Protein AF-A0A523JJN9-F1 (afdb_monomer)

Nearest PDB structures (foldseek):
  1gvn-assembly1_D  TM=6.670E-01  e=9.632E-09  Streptococcus pyogenes
  2p5t-assembly3_F  TM=6.745E-01  e=1.927E-08  Streptococcus pneumoniae
  2p5t-assembly1_D  TM=7.072E-01  e=5.910E-08  Streptococcus pneumoniae
  2p5t-assembly1_B  TM=7.130E-01  e=1.316E-07  Streptococcus pneumoniae
  9drz-assembly3_C  TM=6.154E-01  e=6.766E-05  Lichtheimia corymbifera

pLDDT: mean 82.48, std 17.47, range [30.17, 97.62]

Mean predicted aligned error: 9.11 Å

Structure (mmCIF, N/CA/C/O backbone):
data_AF-A0A523JJN9-F1
#
_entry.id   AF-A0A523JJN9-F1
#
loop_
_atom_site.group_PDB
_atom_site.id
_atom_site.type_symbol
_atom_site.label_atom_id
_atom_site.label_alt_id
_atom_site.label_comp_id
_atom_site.label_asym_id
_atom_site.label_entity_id
_atom_site.label_seq_id
_atom_site.pdbx_PDB_ins_code
_atom_site.Cartn_x
_atom_site.Cartn_y
_atom_site.Cartn_z
_atom_site.occupancy
_atom_site.B_iso_or_equiv
_atom_site.auth_seq_id
_atom_site.auth_comp_id
_atom_site.auth_asym_id
_atom_site.auth_atom_id
_atom_site.pdbx_PDB_model_num
ATOM 1 N N . MET A 1 1 ? -26.514 22.283 -14.066 1.00 40.88 1 MET A N 1
ATOM 2 C CA . MET A 1 1 ? -25.247 22.349 -13.299 1.00 40.88 1 MET A CA 1
ATOM 3 C C . MET A 1 1 ? -25.593 22.290 -11.808 1.00 40.88 1 MET A C 1
ATOM 5 O O . MET A 1 1 ? -26.303 23.168 -11.344 1.00 40.88 1 MET A O 1
ATOM 9 N N . LYS A 1 2 ? -25.253 21.217 -11.071 1.00 37.28 2 LYS A N 1
ATOM 10 C CA . LYS A 1 2 ? -25.711 21.042 -9.672 1.00 37.28 2 LYS A CA 1
ATOM 11 C C . LYS A 1 2 ? -25.116 22.152 -8.784 1.00 37.28 2 LYS A C 1
ATOM 13 O O . LYS A 1 2 ? -23.898 22.239 -8.674 1.00 37.28 2 LYS A O 1
ATOM 18 N N . ILE A 1 3 ? -25.965 22.952 -8.132 1.00 36.78 3 ILE A N 1
ATOM 19 C CA . ILE A 1 3 ? -25.643 24.154 -7.322 1.00 36.78 3 ILE A CA 1
ATOM 20 C C . ILE A 1 3 ? -24.445 23.971 -6.364 1.00 36.78 3 ILE A C 1
ATOM 22 O O . ILE A 1 3 ? -23.632 24.877 -6.203 1.00 36.78 3 ILE A O 1
ATOM 26 N N . LYS A 1 4 ? -24.248 22.767 -5.807 1.00 40.31 4 LYS A N 1
ATOM 27 C CA . LYS A 1 4 ? -23.101 22.434 -4.936 1.00 40.31 4 LYS A CA 1
ATOM 28 C C . LYS A 1 4 ? -21.722 22.613 -5.592 1.00 40.31 4 LYS A C 1
ATOM 30 O O . LYS A 1 4 ? -20.749 22.866 -4.891 1.00 40.31 4 LYS A O 1
ATOM 35 N N . TYR A 1 5 ? -21.625 22.484 -6.915 1.00 40.09 5 TYR A N 1
ATOM 36 C CA . TYR A 1 5 ? -20.359 22.584 -7.651 1.00 40.09 5 TYR A CA 1
ATOM 37 C C . TYR A 1 5 ? -20.063 24.010 -8.120 1.00 40.09 5 TYR A C 1
ATOM 39 O O . TYR A 1 5 ? -18.899 24.351 -8.299 1.00 40.09 5 TYR A O 1
ATOM 47 N N . PHE A 1 6 ? -21.092 24.853 -8.251 1.00 36.09 6 PHE A N 1
ATOM 48 C CA . PHE A 1 6 ? -20.922 26.277 -8.544 1.00 36.09 6 PHE A CA 1
ATOM 49 C C . PHE A 1 6 ? -20.179 26.983 -7.400 1.00 36.09 6 PHE A C 1
ATOM 51 O O . PHE A 1 6 ? -19.244 27.738 -7.636 1.00 36.09 6 PHE A O 1
ATOM 58 N N . ILE A 1 7 ? -20.496 26.612 -6.154 1.00 39.84 7 ILE A N 1
ATOM 59 C CA . ILE A 1 7 ? -19.794 27.087 -4.954 1.00 39.84 7 ILE A CA 1
ATOM 60 C C . ILE A 1 7 ? -18.332 26.604 -4.935 1.00 39.84 7 ILE A C 1
ATOM 62 O O . ILE A 1 7 ? -17.441 27.370 -4.593 1.00 39.84 7 ILE A O 1
ATOM 66 N N . LEU A 1 8 ? -18.052 25.364 -5.358 1.00 40.34 8 LEU A N 1
ATOM 67 C CA . LEU A 1 8 ? -16.680 24.836 -5.420 1.00 40.34 8 LEU A CA 1
ATOM 68 C C . LEU A 1 8 ? -15.816 25.566 -6.466 1.00 40.34 8 LEU A C 1
ATOM 70 O O . LEU A 1 8 ? -14.627 25.746 -6.236 1.00 40.34 8 LEU A O 1
ATOM 74 N N . ILE A 1 9 ? -16.407 25.979 -7.592 1.00 37.81 9 ILE A N 1
ATOM 75 C CA . ILE A 1 9 ? -15.731 26.770 -8.634 1.00 37.81 9 ILE A CA 1
ATOM 76 C C . ILE A 1 9 ? -15.501 28.212 -8.153 1.00 37.81 9 ILE A C 1
ATOM 78 O O . ILE A 1 9 ? -14.400 28.725 -8.324 1.00 37.81 9 ILE A O 1
ATOM 82 N N . LEU A 1 10 ? -16.478 28.822 -7.472 1.00 34.00 10 LEU A N 1
ATOM 83 C CA . LEU A 1 10 ? -16.338 30.151 -6.856 1.00 34.00 10 LEU A CA 1
ATOM 84 C C . LEU A 1 10 ? -15.245 30.198 -5.774 1.00 34.00 10 LEU A C 1
ATOM 86 O O . LEU A 1 10 ? -14.509 31.174 -5.688 1.00 34.00 10 LEU A O 1
ATOM 90 N N . PHE A 1 11 ? -15.072 29.128 -4.990 1.00 37.28 11 PHE A N 1
ATOM 91 C CA . PHE A 1 11 ? -13.979 29.021 -4.009 1.00 37.28 11 PHE A CA 1
ATOM 92 C C . PHE A 1 11 ? -12.577 28.940 -4.641 1.00 37.28 11 PHE A C 1
ATOM 94 O O . PHE A 1 11 ? -11.587 29.132 -3.940 1.00 37.28 11 PHE A O 1
ATOM 101 N N . ILE A 1 12 ? -12.474 28.634 -5.940 1.00 39.62 12 ILE A N 1
ATOM 102 C CA . ILE A 1 12 ? -11.203 28.554 -6.679 1.00 39.62 12 ILE A CA 1
ATOM 103 C C . ILE A 1 12 ? -10.844 29.912 -7.315 1.00 39.62 12 ILE A C 1
ATOM 105 O O . ILE A 1 12 ? -9.679 30.131 -7.630 1.00 39.62 12 ILE A O 1
ATOM 109 N N . SER A 1 13 ? -11.807 30.828 -7.483 1.00 31.66 13 SER A N 1
ATOM 110 C CA . SER A 1 13 ? -11.653 32.058 -8.276 1.00 31.66 13 SER A CA 1
ATOM 111 C C . SER A 1 13 ? -11.461 33.350 -7.471 1.00 31.66 13 SER A C 1
ATOM 113 O O . SER A 1 13 ? -11.545 34.425 -8.052 1.00 31.66 13 SER A O 1
ATOM 115 N N . THR A 1 14 ? -11.248 33.292 -6.153 1.00 31.94 14 THR A N 1
ATOM 116 C CA . THR A 1 14 ? -10.978 34.495 -5.341 1.00 31.94 14 THR A CA 1
ATOM 117 C C . THR A 1 14 ? -9.490 34.594 -4.998 1.00 31.94 14 THR A C 1
ATOM 119 O O . THR A 1 14 ? -8.975 33.761 -4.251 1.00 31.94 14 THR A O 1
ATOM 122 N N . ASP A 1 15 ? -8.823 35.627 -5.520 1.00 32.97 15 ASP A N 1
ATOM 123 C CA . ASP A 1 15 ? -7.366 35.877 -5.523 1.00 32.97 15 ASP A CA 1
ATOM 124 C C . ASP A 1 15 ? -6.703 36.152 -4.154 1.00 32.97 15 ASP A C 1
ATOM 126 O O . ASP A 1 15 ? -5.604 36.698 -4.073 1.00 32.97 15 ASP A O 1
ATOM 130 N N . SER A 1 16 ? -7.322 35.781 -3.036 1.00 31.20 16 SER A N 1
ATOM 131 C CA . SER A 1 16 ? -6.930 36.290 -1.718 1.00 31.20 16 SER A CA 1
ATOM 132 C C . SER A 1 16 ? -6.372 35.252 -0.748 1.00 31.20 16 SER A C 1
ATOM 134 O O . SER A 1 16 ? -6.709 35.296 0.427 1.00 31.20 16 SER A O 1
ATOM 136 N N . TRP A 1 17 ? -5.479 34.342 -1.163 1.00 33.81 17 TRP A N 1
ATOM 137 C CA . TRP A 1 17 ? -4.753 33.503 -0.189 1.00 33.81 17 TRP A CA 1
ATOM 138 C C . TRP A 1 17 ? -3.288 33.254 -0.559 1.00 33.81 17 TRP A C 1
ATOM 140 O O . TRP A 1 17 ? -2.962 32.523 -1.494 1.00 33.81 17 TRP A O 1
ATOM 150 N N . GLY A 1 18 ? -2.387 33.832 0.243 1.00 30.17 18 GLY A N 1
ATOM 151 C CA . GLY A 1 18 ? -0.945 33.618 0.163 1.00 30.17 18 GLY A CA 1
ATOM 152 C C . GLY A 1 18 ? -0.558 32.137 0.216 1.00 30.17 18 GLY A C 1
ATOM 153 O O . GLY A 1 18 ? -1.106 31.377 1.008 1.00 30.17 18 GLY A O 1
ATOM 154 N N . LYS A 1 19 ? 0.388 31.753 -0.656 1.00 30.45 19 LYS A N 1
ATOM 155 C CA . LYS A 1 19 ? 1.147 30.483 -0.741 1.00 30.45 19 LYS A CA 1
ATOM 156 C C . LYS A 1 19 ? 0.617 29.313 0.116 1.00 30.45 19 LYS A C 1
ATOM 158 O O . LYS A 1 19 ? 1.337 28.744 0.936 1.00 30.45 19 LYS A O 1
ATOM 163 N N . LEU A 1 20 ? -0.620 28.883 -0.127 1.00 31.22 20 LEU A N 1
ATOM 164 C CA . LEU A 1 20 ? -1.103 27.577 0.314 1.00 31.22 20 LEU A CA 1
ATOM 165 C C . LEU A 1 20 ? -0.448 26.520 -0.582 1.00 31.22 20 LEU A C 1
ATOM 167 O O . LEU A 1 20 ? -0.556 26.566 -1.806 1.00 31.22 20 LEU A O 1
ATOM 171 N N . THR A 1 21 ? 0.274 25.573 0.016 1.00 37.00 21 THR A N 1
ATOM 172 C CA . THR A 1 21 ? 0.935 24.491 -0.725 1.00 37.00 21 THR A CA 1
ATOM 173 C C . THR A 1 21 ? -0.090 23.679 -1.533 1.00 37.00 21 THR A C 1
ATOM 175 O O . THR A 1 21 ? -1.220 23.476 -1.085 1.00 37.00 21 THR A O 1
ATOM 178 N N . LYS A 1 22 ? 0.316 23.181 -2.715 1.00 37.22 22 LYS A N 1
ATOM 179 C CA . LYS A 1 22 ? -0.497 22.474 -3.742 1.00 37.22 22 LYS A CA 1
ATOM 180 C C . LYS A 1 22 ? -1.463 21.374 -3.245 1.00 37.22 22 LYS A C 1
ATOM 182 O O . LYS A 1 22 ? -2.328 20.939 -3.997 1.00 37.22 22 LYS A O 1
ATOM 187 N N . TRP A 1 23 ? -1.335 20.914 -2.002 1.00 32.69 23 TRP A N 1
ATOM 188 C CA . TRP A 1 23 ? -2.154 19.859 -1.396 1.00 32.69 23 TRP A CA 1
ATOM 189 C C . TRP A 1 23 ? -3.346 20.373 -0.573 1.00 32.69 23 TRP A C 1
ATOM 191 O O . TRP A 1 23 ? -4.293 19.622 -0.360 1.00 32.69 23 TRP A O 1
ATOM 201 N N . ASN A 1 24 ? -3.338 21.643 -0.157 1.00 38.31 24 ASN A N 1
ATOM 202 C CA . ASN A 1 24 ? -4.409 22.257 0.640 1.00 38.31 24 ASN A CA 1
ATOM 203 C C . ASN A 1 24 ? -5.532 22.882 -0.207 1.00 38.31 24 ASN A C 1
ATOM 205 O O . ASN A 1 24 ? -6.515 23.359 0.349 1.00 38.31 24 ASN A O 1
ATOM 209 N N . GLN A 1 25 ? -5.406 22.877 -1.537 1.00 40.00 25 GLN A N 1
ATOM 210 C CA . GLN A 1 25 ? -6.340 23.549 -2.452 1.00 40.00 25 GLN A CA 1
ATOM 211 C C . GLN A 1 25 ? -7.651 22.786 -2.704 1.00 40.00 25 GLN A C 1
ATOM 213 O O . GLN A 1 25 ? -8.542 23.313 -3.362 1.00 40.00 25 GLN A O 1
ATOM 218 N N . TYR A 1 26 ? -7.801 21.554 -2.204 1.00 45.88 26 TYR A N 1
ATOM 219 C CA . TYR A 1 26 ? -9.001 20.755 -2.458 1.00 45.88 26 TYR A CA 1
ATOM 220 C C . TYR A 1 26 ? -9.525 20.159 -1.151 1.00 45.88 26 TYR A C 1
ATOM 222 O O . TYR A 1 26 ? -8.877 19.258 -0.608 1.00 45.88 26 TYR A O 1
ATOM 230 N N . PRO A 1 27 ? -10.687 20.605 -0.633 1.00 51.09 27 PRO A N 1
ATOM 231 C CA . PRO A 1 27 ? -11.322 19.911 0.474 1.00 51.09 27 PRO A CA 1
ATOM 232 C C . PRO A 1 27 ? -11.610 18.486 0.004 1.00 51.09 27 PRO A C 1
ATOM 234 O O . PRO A 1 27 ? -12.350 18.280 -0.958 1.00 51.09 27 PRO A O 1
ATOM 237 N N . SER A 1 28 ? -10.966 17.498 0.626 1.00 53.28 28 SER A N 1
ATOM 238 C CA . SER A 1 28 ? -11.206 16.089 0.310 1.00 53.28 28 SER A CA 1
ATOM 239 C C . SER A 1 28 ? -12.708 15.804 0.359 1.00 53.28 28 SER A C 1
ATOM 241 O O . SER A 1 28 ? -13.377 16.296 1.267 1.00 53.28 28 SER A O 1
ATOM 243 N N . SER A 1 29 ? -13.218 14.974 -0.554 1.00 53.34 29 SER A N 1
ATOM 244 C CA . SER A 1 29 ? -14.592 14.428 -0.555 1.00 53.34 29 SER A CA 1
ATOM 245 C C . SER A 1 29 ? -15.090 14.023 0.837 1.00 53.34 29 SER A C 1
ATOM 247 O O . SER A 1 29 ? -16.259 14.227 1.154 1.00 53.34 29 SER A O 1
ATOM 249 N N . GLN A 1 30 ? -14.190 13.543 1.703 1.00 56.16 30 GLN A N 1
ATOM 250 C CA . GLN A 1 30 ? -14.437 13.311 3.128 1.00 56.16 30 GLN A CA 1
ATOM 251 C C . GLN A 1 30 ? -15.205 14.442 3.812 1.00 56.16 30 GLN A C 1
ATOM 253 O O . GLN A 1 30 ? -16.187 14.146 4.475 1.00 56.16 30 GLN A O 1
ATOM 258 N N . ILE A 1 31 ? -14.825 15.711 3.619 1.00 55.19 31 ILE A N 1
ATOM 259 C CA . ILE A 1 31 ? -15.443 16.866 4.295 1.00 55.19 31 ILE A CA 1
ATOM 260 C C . ILE A 1 31 ? -16.935 16.968 3.956 1.00 55.19 31 ILE A C 1
ATOM 262 O O . ILE A 1 31 ? -17.741 17.289 4.824 1.00 55.19 31 ILE A O 1
ATOM 266 N N . GLN A 1 32 ? -17.321 16.626 2.724 1.00 54.28 32 GLN A N 1
ATOM 267 C CA . GLN A 1 32 ? -18.722 16.644 2.292 1.00 54.28 32 GLN A CA 1
ATOM 268 C C . GLN A 1 32 ? -19.543 15.491 2.873 1.00 54.28 32 GLN A C 1
ATOM 270 O O . GLN A 1 32 ? -20.768 15.574 2.946 1.00 54.28 32 GLN A O 1
ATOM 275 N N . TYR A 1 33 ? -18.872 14.415 3.275 1.00 58.16 33 TYR A N 1
ATOM 276 C CA . TYR A 1 33 ? -19.498 13.200 3.770 1.00 58.16 33 TYR A CA 1
ATOM 277 C C . TYR A 1 33 ? -19.175 12.927 5.236 1.00 58.16 33 TYR A C 1
ATOM 279 O O . TYR A 1 33 ? -19.396 11.801 5.679 1.00 58.16 33 TYR A O 1
ATOM 287 N N . LEU A 1 34 ? -18.690 13.912 5.996 1.00 66.12 34 LEU A N 1
ATOM 288 C CA . LEU A 1 34 ? -18.463 13.734 7.425 1.00 66.12 34 LEU A CA 1
ATOM 289 C C . LEU A 1 34 ? -19.787 13.462 8.156 1.00 66.12 34 LEU A C 1
ATOM 291 O O . LEU A 1 34 ? -20.857 13.939 7.775 1.00 66.12 34 LEU A O 1
ATOM 295 N N . THR A 1 35 ? -19.702 12.636 9.197 1.00 66.50 35 THR A N 1
ATOM 296 C CA . THR A 1 35 ? -20.806 12.269 10.087 1.00 66.50 35 THR A CA 1
ATOM 297 C C . THR A 1 35 ? -21.630 13.476 10.540 1.00 66.50 35 THR A C 1
ATOM 299 O O . THR A 1 35 ? -21.098 14.551 10.794 1.00 66.50 35 THR A O 1
ATOM 302 N N . GLN A 1 36 ? -22.935 13.265 10.728 1.00 74.25 36 GLN A N 1
ATOM 303 C CA . GLN A 1 36 ? -23.842 14.259 11.315 1.00 74.25 36 GLN A CA 1
ATOM 304 C C . GLN A 1 36 ? -23.646 14.424 12.834 1.00 74.25 36 GLN A C 1
ATOM 306 O O . GLN A 1 36 ? -24.306 15.254 13.455 1.00 74.25 36 GLN A O 1
ATOM 311 N N . SER A 1 37 ? -22.753 13.645 13.461 1.00 84.50 37 SER A N 1
ATOM 312 C CA . SER A 1 37 ? -22.421 13.821 14.877 1.00 84.50 37 SER A CA 1
ATOM 313 C C . SER A 1 37 ? -21.751 15.177 15.105 1.00 84.50 37 SER A C 1
ATOM 315 O O . SER A 1 37 ? -20.564 15.361 14.823 1.00 84.50 37 SER A O 1
ATOM 317 N N . LYS A 1 38 ? -22.512 16.116 15.681 1.00 85.75 38 LYS A N 1
ATOM 318 C CA . LYS A 1 38 ? -22.026 17.448 16.074 1.00 85.75 38 LYS A CA 1
ATOM 319 C C . LYS A 1 38 ? -20.813 17.348 17.003 1.00 85.75 38 LYS A C 1
ATOM 321 O O . LYS A 1 38 ? -19.833 18.065 16.818 1.00 85.75 38 LYS A O 1
ATOM 326 N N . LEU A 1 39 ? -20.852 16.417 17.960 1.00 88.06 39 LEU A N 1
ATOM 327 C CA . LEU A 1 39 ? -19.768 16.206 18.921 1.00 88.06 39 LEU A CA 1
ATOM 328 C C . LEU A 1 39 ? -18.477 15.738 18.235 1.00 88.06 39 LEU A C 1
ATOM 330 O O . LEU A 1 39 ? -17.408 16.288 18.508 1.00 88.06 39 LEU A O 1
ATOM 334 N N . PHE A 1 40 ? -18.572 14.758 17.329 1.00 88.94 40 PHE A N 1
ATOM 335 C CA . PHE A 1 40 ? -17.418 14.310 16.549 1.00 88.94 40 PHE A CA 1
ATOM 336 C C . PHE A 1 40 ? -16.866 15.452 15.690 1.00 88.94 40 PHE A C 1
ATOM 338 O O . PHE A 1 40 ? -15.664 15.703 15.720 1.00 88.94 40 PHE A O 1
ATOM 345 N N . GLY A 1 41 ? -17.739 16.174 14.977 1.00 84.56 41 GLY A N 1
ATOM 346 C CA . GLY A 1 41 ? -17.354 17.283 14.102 1.00 84.56 41 GLY A CA 1
ATOM 347 C C . GLY A 1 41 ? -16.552 18.366 14.827 1.00 84.56 41 GLY A C 1
ATOM 348 O O . GLY A 1 41 ? -15.463 18.719 14.378 1.00 84.56 41 GLY A O 1
ATOM 349 N N . ILE A 1 42 ? -17.028 18.817 15.994 1.00 87.00 42 ILE A N 1
ATOM 350 C CA . ILE A 1 42 ? -16.332 19.820 16.821 1.00 87.00 42 ILE A CA 1
ATOM 351 C C . ILE A 1 42 ? -14.936 19.327 17.224 1.00 87.00 42 ILE A C 1
ATOM 353 O O . ILE A 1 42 ? -13.945 20.046 17.080 1.00 87.00 42 ILE A O 1
ATOM 357 N N . LYS A 1 43 ? -14.832 18.086 17.718 1.00 88.94 43 LYS A N 1
ATOM 358 C CA . LYS A 1 43 ? -13.545 17.514 18.145 1.00 88.94 43 LYS A CA 1
ATOM 359 C C . LYS A 1 43 ? -12.587 17.313 16.973 1.00 88.94 43 LYS A C 1
ATOM 361 O O . LYS A 1 43 ? -11.390 17.544 17.128 1.00 88.94 43 LYS A O 1
ATOM 366 N N . TYR A 1 44 ? -13.102 16.906 15.817 1.00 86.75 44 TYR A N 1
ATOM 367 C CA . TYR A 1 44 ? -12.310 16.668 14.617 1.00 86.75 44 TYR A CA 1
ATOM 368 C C . TYR A 1 44 ? -11.736 17.982 14.065 1.00 86.75 44 TYR A C 1
ATOM 370 O O . TYR A 1 44 ? -10.534 18.073 13.830 1.00 86.75 44 TYR A O 1
ATOM 378 N N . GLN A 1 45 ? -12.545 19.043 13.978 1.00 85.25 45 GLN A N 1
ATOM 379 C CA . GLN A 1 45 ? -12.079 20.377 13.570 1.00 85.25 45 GLN A CA 1
ATOM 380 C C . GLN A 1 45 ? -11.037 20.958 14.538 1.00 85.25 45 GLN A C 1
ATOM 382 O O . GLN A 1 45 ? -10.033 21.535 14.114 1.00 85.25 45 GLN A O 1
ATOM 387 N N . ALA A 1 46 ? -11.239 20.776 15.847 1.00 87.44 46 ALA A N 1
ATOM 388 C CA . ALA A 1 46 ? -10.266 21.193 16.853 1.00 87.44 46 ALA A CA 1
ATOM 389 C C . ALA A 1 46 ? -8.924 20.460 16.689 1.00 87.44 46 ALA A C 1
ATOM 391 O O . ALA A 1 46 ? -7.864 21.083 16.787 1.00 87.44 46 ALA A O 1
ATOM 392 N N . LEU A 1 47 ? -8.957 19.158 16.386 1.00 87.62 47 LEU A N 1
ATOM 393 C CA . LEU A 1 47 ? -7.753 18.392 16.080 1.00 87.62 47 LEU A CA 1
ATOM 394 C C . LEU A 1 47 ? -7.048 18.914 14.821 1.00 87.62 47 LEU A C 1
ATOM 396 O O . LEU A 1 47 ? -5.835 19.114 14.863 1.00 87.62 47 LEU A O 1
ATOM 400 N N . GLU A 1 48 ? -7.778 19.162 13.729 1.00 84.31 48 GLU A N 1
ATOM 401 C CA . GLU A 1 48 ? -7.185 19.688 12.491 1.00 84.31 48 GLU A CA 1
ATOM 402 C C . GLU A 1 48 ? -6.472 21.025 12.732 1.00 84.31 48 GLU A C 1
ATOM 404 O O . GLU A 1 48 ? -5.378 21.249 12.210 1.00 84.31 48 GLU A O 1
ATOM 409 N N . LYS A 1 49 ? -7.039 21.898 13.576 1.00 86.19 49 LYS A N 1
ATOM 410 C CA . LYS A 1 49 ? -6.402 23.165 13.965 1.00 86.19 49 LYS A CA 1
ATOM 411 C C . LYS A 1 49 ? -5.071 22.936 14.690 1.00 86.19 49 LYS A C 1
ATOM 413 O O . LYS A 1 49 ? -4.074 23.563 14.342 1.00 86.19 49 LYS A O 1
ATOM 418 N N . ILE A 1 50 ? -5.037 22.014 15.653 1.00 87.88 50 ILE A N 1
ATOM 419 C CA . ILE A 1 50 ? -3.822 21.692 16.423 1.00 87.88 50 ILE A CA 1
ATOM 420 C C . ILE A 1 50 ? -2.759 21.037 15.530 1.00 87.88 50 ILE A C 1
ATOM 422 O O . ILE A 1 50 ? -1.570 21.314 15.669 1.00 87.88 50 ILE A O 1
ATOM 426 N N . GLN A 1 51 ? -3.163 20.182 14.591 1.00 84.56 51 GLN A N 1
ATOM 427 C CA . GLN A 1 51 ? -2.238 19.570 13.637 1.00 84.56 51 GLN A CA 1
ATOM 428 C C . GLN A 1 51 ? -1.615 20.609 12.698 1.00 84.56 51 GLN A C 1
ATOM 430 O O . GLN A 1 51 ? -0.412 20.548 12.449 1.00 84.56 51 GLN A O 1
ATOM 435 N N . LYS A 1 52 ? -2.401 21.586 12.226 1.00 83.81 52 LYS A N 1
ATOM 436 C CA . LYS A 1 52 ? -1.889 22.723 11.445 1.00 83.81 52 LYS A CA 1
ATOM 437 C C . LYS A 1 52 ? -0.914 23.572 12.260 1.00 83.81 52 LYS A C 1
ATOM 439 O O . LYS A 1 52 ? 0.146 23.916 11.753 1.00 83.81 52 LYS A O 1
ATOM 444 N N . GLU A 1 53 ? -1.231 23.847 13.526 1.00 88.12 53 GLU A N 1
ATOM 445 C CA . GLU A 1 53 ? -0.322 24.554 14.439 1.00 88.12 53 GLU A CA 1
ATOM 446 C C . GLU A 1 53 ? 1.011 23.809 14.589 1.00 88.12 53 GLU A C 1
ATOM 448 O O . GLU A 1 53 ? 2.073 24.415 14.471 1.00 88.12 53 GLU A O 1
ATOM 453 N N . LYS A 1 54 ? 0.966 22.485 14.788 1.00 85.56 54 LYS A N 1
ATOM 454 C CA . LYS A 1 54 ? 2.172 21.657 14.896 1.00 85.56 54 LYS A CA 1
ATOM 455 C C . LYS A 1 54 ? 2.993 21.669 13.608 1.00 85.56 54 LYS A C 1
ATOM 457 O O . LYS A 1 54 ? 4.216 21.701 13.667 1.00 85.56 54 LYS A O 1
ATOM 462 N N . TRP A 1 55 ? 2.333 21.609 12.455 1.00 81.19 55 TRP A N 1
ATOM 463 C CA . TRP A 1 55 ? 3.008 21.608 11.159 1.00 81.19 55 TRP A CA 1
ATOM 464 C C . TRP A 1 55 ? 3.787 22.902 10.903 1.00 81.19 55 TRP A C 1
ATOM 466 O O . TRP A 1 55 ? 4.885 22.857 10.355 1.00 81.19 55 TRP A O 1
ATOM 476 N N . SER A 1 56 ? 3.234 24.038 11.326 1.00 84.94 56 SER A N 1
ATOM 477 C CA . SER A 1 56 ? 3.858 25.357 11.181 1.00 84.94 56 SER A CA 1
ATOM 478 C C . SER A 1 56 ? 4.881 25.680 12.275 1.00 84.94 56 SER A C 1
ATOM 480 O O . SER A 1 56 ? 5.413 26.788 12.301 1.00 84.94 56 SER A O 1
ATOM 482 N N . LEU A 1 57 ? 5.134 24.755 13.204 1.00 87.25 57 LEU A N 1
ATOM 483 C CA . LEU A 1 57 ? 6.040 24.977 14.322 1.00 87.25 57 LEU A CA 1
ATOM 484 C C . LEU A 1 57 ? 7.508 24.905 13.874 1.00 87.25 57 LEU A C 1
ATOM 486 O O . LEU A 1 57 ? 7.894 24.010 13.120 1.00 87.25 57 LEU A O 1
ATOM 490 N N . ASP A 1 58 ? 8.343 25.806 14.399 1.00 85.31 58 ASP A N 1
ATOM 491 C CA . ASP A 1 58 ? 9.797 25.692 14.263 1.00 85.31 58 ASP A CA 1
ATOM 492 C C . ASP A 1 58 ? 10.267 24.361 14.872 1.00 85.31 58 ASP A C 1
ATOM 494 O O . ASP A 1 58 ? 9.983 24.044 16.029 1.00 85.31 58 ASP A O 1
ATOM 498 N N . LYS A 1 59 ? 11.023 23.577 14.096 1.00 81.75 59 LYS A N 1
ATOM 499 C CA . LYS A 1 59 ? 11.560 22.274 14.518 1.00 81.75 59 LYS A CA 1
ATOM 500 C C . LYS A 1 59 ? 12.452 22.363 15.763 1.00 81.75 59 LYS A C 1
ATOM 502 O O . LYS A 1 59 ? 12.668 21.343 16.419 1.00 81.75 59 LYS A O 1
ATOM 507 N N . ARG A 1 60 ? 12.981 23.548 16.082 1.00 85.81 60 ARG A N 1
ATOM 508 C CA . ARG A 1 60 ? 13.801 23.807 17.274 1.00 85.81 60 ARG A CA 1
ATOM 509 C C . ARG A 1 60 ? 12.970 23.919 18.554 1.00 85.81 60 ARG A C 1
ATOM 511 O O . ARG A 1 60 ? 13.488 23.611 19.624 1.00 85.81 60 ARG A O 1
ATOM 518 N N . ASP A 1 61 ? 11.683 24.256 18.463 1.00 90.19 61 ASP A N 1
ATOM 519 C CA . ASP A 1 61 ? 10.785 24.366 19.620 1.00 90.19 61 ASP A CA 1
ATOM 520 C C . ASP A 1 61 ? 10.237 22.990 20.047 1.00 90.19 61 ASP A C 1
ATOM 522 O O . ASP A 1 61 ? 9.059 22.642 19.900 1.00 90.19 61 ASP A O 1
ATOM 526 N N . LYS A 1 62 ? 11.139 22.159 20.582 1.00 90.75 62 LYS A N 1
ATOM 527 C CA . LYS A 1 62 ? 10.828 20.789 21.017 1.00 90.75 62 LYS A CA 1
ATOM 528 C C . LYS A 1 62 ? 9.789 20.754 22.143 1.00 90.75 62 LYS A C 1
ATOM 530 O O . LYS A 1 62 ? 8.976 19.830 22.194 1.00 90.75 62 LYS A O 1
ATOM 535 N N . ALA A 1 63 ? 9.793 21.750 23.030 1.00 92.06 63 ALA A N 1
ATOM 536 C CA . ALA A 1 63 ? 8.880 21.815 24.167 1.00 92.06 63 ALA A CA 1
ATOM 537 C C . ALA A 1 63 ? 7.431 22.031 23.708 1.00 92.06 63 ALA A C 1
ATOM 539 O O . ALA A 1 63 ? 6.528 21.284 24.109 1.00 92.06 63 ALA A O 1
ATOM 540 N N . LYS A 1 64 ? 7.199 22.993 22.804 1.00 91.94 64 LYS A N 1
ATOM 541 C CA . LYS A 1 64 ? 5.871 23.215 22.225 1.00 91.94 64 LYS A CA 1
ATOM 542 C C . LYS A 1 64 ? 5.435 22.042 21.352 1.00 91.94 64 LYS A C 1
ATOM 544 O O . LYS A 1 64 ? 4.276 21.630 21.448 1.00 91.94 64 LYS A O 1
ATOM 549 N N . ALA A 1 65 ? 6.350 21.438 20.590 1.00 90.00 65 ALA A N 1
ATOM 550 C CA . ALA A 1 65 ? 6.061 20.243 19.795 1.00 90.00 65 ALA A CA 1
ATOM 551 C C . ALA A 1 65 ? 5.530 19.096 20.672 1.00 90.00 65 ALA A C 1
ATOM 553 O O . ALA A 1 65 ? 4.481 18.520 20.374 1.00 90.00 65 ALA A O 1
ATOM 554 N N . LEU A 1 66 ? 6.194 18.829 21.803 1.00 92.81 66 LEU A N 1
ATOM 555 C CA . LEU A 1 66 ? 5.790 17.795 22.755 1.00 92.81 66 LEU A CA 1
ATOM 556 C C . LEU A 1 66 ? 4.421 18.092 23.389 1.00 92.81 66 LEU A C 1
ATOM 558 O O . LEU A 1 66 ? 3.597 17.189 23.557 1.00 92.81 66 LEU A O 1
ATOM 562 N N . LYS A 1 67 ? 4.148 19.359 23.725 1.00 93.81 67 LYS A N 1
ATOM 563 C CA . LYS A 1 67 ? 2.844 19.786 24.259 1.00 93.81 67 LYS A CA 1
ATOM 564 C C . LYS A 1 67 ? 1.723 19.568 23.239 1.00 93.81 67 LYS A C 1
ATOM 566 O O . LYS A 1 67 ? 0.658 19.058 23.598 1.00 93.81 67 LYS A O 1
ATOM 571 N N . LEU A 1 68 ? 1.959 19.915 21.973 1.00 92.50 68 LEU A N 1
ATOM 572 C CA . LEU A 1 68 ? 1.006 19.677 20.887 1.00 92.50 68 LEU A CA 1
ATOM 573 C C . LEU A 1 68 ? 0.787 18.181 20.653 1.00 92.50 68 LEU A C 1
ATOM 575 O O . LEU A 1 68 ? -0.357 17.767 20.482 1.00 92.50 68 LEU A O 1
ATOM 579 N N . ASP A 1 69 ? 1.829 17.356 20.745 1.00 92.62 69 ASP A N 1
ATOM 580 C CA . ASP A 1 69 ? 1.705 15.902 20.614 1.00 92.62 69 ASP A CA 1
ATOM 581 C C . ASP A 1 69 ? 0.837 15.263 21.694 1.00 92.62 69 ASP A C 1
ATOM 583 O O . ASP A 1 69 ? -0.038 14.446 21.388 1.00 92.62 69 ASP A O 1
ATOM 587 N N . LYS A 1 70 ? 1.004 15.683 22.953 1.00 94.75 70 LYS A N 1
ATOM 588 C CA . LYS A 1 70 ? 0.135 15.240 24.053 1.00 94.75 70 LYS A CA 1
ATOM 589 C C . LYS A 1 70 ? -1.330 15.598 23.780 1.00 94.75 70 LYS A C 1
ATOM 591 O O . LYS A 1 70 ? -2.201 14.740 23.922 1.00 94.75 70 LYS A O 1
ATOM 596 N N . ARG A 1 71 ? -1.599 16.828 23.323 1.00 94.56 71 ARG A N 1
ATOM 597 C CA . ARG A 1 71 ? -2.957 17.278 22.963 1.00 94.56 71 ARG A CA 1
ATOM 598 C C . ARG A 1 71 ? -3.522 16.471 21.796 1.00 94.56 71 ARG A C 1
ATOM 600 O O . ARG A 1 71 ? -4.630 15.957 21.903 1.00 94.56 71 ARG A O 1
ATOM 607 N N . ILE A 1 72 ? -2.763 16.305 20.712 1.00 92.25 72 ILE A N 1
ATOM 608 C CA . ILE A 1 72 ? -3.170 15.504 19.547 1.00 92.25 72 ILE A CA 1
ATOM 609 C C . ILE A 1 72 ? -3.563 14.096 19.995 1.00 92.25 72 ILE A C 1
ATOM 611 O O . ILE A 1 72 ? -4.648 13.631 19.649 1.00 92.25 72 ILE A O 1
ATOM 615 N N . LYS A 1 73 ? -2.738 13.441 20.822 1.00 94.19 73 LYS A N 1
ATOM 616 C CA . LYS A 1 73 ? -3.025 12.103 21.356 1.00 94.19 73 LYS A CA 1
ATOM 617 C C . LYS A 1 73 ? -4.348 12.059 22.131 1.00 94.19 73 LYS A C 1
ATOM 619 O O . LYS A 1 73 ? -5.145 11.152 21.903 1.00 94.19 73 LYS A O 1
ATOM 624 N N . GLN A 1 74 ? -4.612 13.043 22.991 1.00 94.56 74 GLN A N 1
ATOM 625 C CA . GLN A 1 74 ? -5.877 13.144 23.734 1.00 94.56 74 GLN A CA 1
ATOM 626 C C . GLN A 1 74 ? -7.085 13.299 22.799 1.00 94.56 74 GLN A C 1
ATOM 628 O O . GLN A 1 74 ? -8.093 12.615 22.976 1.00 94.56 74 GLN A O 1
ATOM 633 N N . TYR A 1 75 ? -6.979 14.140 21.766 1.00 92.38 75 TYR A N 1
ATOM 634 C CA . TYR A 1 75 ? -8.038 14.293 20.765 1.00 92.38 75 TYR A CA 1
ATOM 635 C C . TYR A 1 75 ? -8.286 13.000 19.985 1.00 92.38 75 TYR A C 1
ATOM 637 O O . TYR A 1 75 ? -9.443 12.632 19.797 1.00 92.38 75 TYR A O 1
ATOM 645 N N . LYS A 1 76 ? -7.233 12.272 19.589 1.00 92.50 76 LYS A N 1
ATOM 646 C CA . LYS A 1 76 ? -7.380 10.968 18.920 1.00 92.50 76 LYS A CA 1
ATOM 647 C C . LYS A 1 76 ? -8.168 9.972 19.778 1.00 92.50 76 LYS A C 1
ATOM 649 O O . LYS A 1 76 ? -9.096 9.340 19.281 1.00 92.50 76 LYS A O 1
ATOM 654 N N . ILE A 1 77 ? -7.835 9.870 21.068 1.00 93.44 77 ILE A N 1
ATOM 655 C CA . ILE A 1 77 ? -8.552 9.006 22.021 1.00 93.44 77 ILE A CA 1
ATOM 656 C C . ILE A 1 77 ? -10.016 9.445 22.142 1.00 93.44 77 ILE A C 1
ATOM 658 O O . ILE A 1 77 ? -10.920 8.622 22.020 1.00 93.44 77 ILE A O 1
ATOM 662 N N . SER A 1 78 ? -10.261 10.748 22.316 1.00 93.31 78 SER A N 1
ATOM 663 C CA . SER A 1 78 ? -11.615 11.298 22.427 1.00 93.31 78 SER A CA 1
ATOM 664 C C . SER A 1 78 ? -12.467 11.001 21.191 1.00 93.31 78 SER A C 1
ATOM 666 O O . SER A 1 78 ? -13.615 10.590 21.345 1.00 93.31 78 SER A O 1
ATOM 668 N N . LEU A 1 79 ? -11.914 11.154 19.983 1.00 91.62 79 LEU A N 1
ATOM 669 C CA . LEU A 1 79 ? -12.610 10.830 18.737 1.00 91.62 79 LEU A CA 1
ATOM 670 C C . LEU A 1 79 ? -13.000 9.350 18.687 1.00 91.62 79 LEU A C 1
ATOM 672 O O . LEU A 1 79 ? -14.160 9.046 18.426 1.00 91.62 79 LEU A O 1
ATOM 676 N N . ASN A 1 80 ? -12.078 8.439 19.003 1.00 90.88 80 ASN A N 1
ATOM 677 C CA . ASN A 1 80 ? -12.367 7.002 19.016 1.00 90.88 80 ASN A CA 1
ATOM 678 C C . ASN A 1 80 ? -13.455 6.636 20.039 1.00 90.88 80 ASN A C 1
ATOM 680 O O . ASN A 1 80 ? -14.345 5.844 19.730 1.00 90.88 80 ASN A O 1
ATOM 684 N N . ASN A 1 81 ? -13.441 7.261 21.219 1.00 92.81 81 ASN A N 1
ATOM 685 C CA . ASN A 1 81 ? -14.475 7.049 22.233 1.00 92.81 81 ASN A CA 1
ATOM 686 C C . ASN A 1 81 ? -15.855 7.512 21.746 1.00 92.81 81 ASN A C 1
ATOM 688 O O . ASN A 1 81 ? -16.837 6.807 21.958 1.00 92.81 81 ASN A O 1
ATOM 692 N N . ILE A 1 82 ? -15.935 8.659 21.058 1.00 92.69 82 ILE A N 1
ATOM 693 C CA . ILE A 1 82 ? -17.187 9.162 20.466 1.00 92.69 82 ILE A CA 1
ATOM 694 C C . ILE A 1 82 ? -17.708 8.198 19.397 1.00 92.69 82 ILE A C 1
ATOM 696 O O . ILE A 1 82 ? -18.902 7.908 19.350 1.00 92.69 82 ILE A O 1
ATOM 700 N N . VAL A 1 83 ? -16.819 7.682 18.544 1.00 91.81 83 VAL A N 1
ATOM 701 C CA . VAL A 1 83 ? -17.182 6.710 17.503 1.00 91.81 83 VAL A CA 1
ATOM 702 C C . VAL A 1 83 ? -17.800 5.457 18.112 1.00 91.81 83 VAL A C 1
ATOM 704 O O . VAL A 1 83 ? -18.841 4.999 17.633 1.00 91.81 83 VAL A O 1
ATOM 707 N N . ALA A 1 84 ? -17.186 4.934 19.175 1.00 91.19 84 ALA A N 1
ATOM 708 C CA . ALA A 1 84 ? -17.666 3.754 19.878 1.00 91.19 84 ALA A CA 1
ATOM 709 C C . ALA A 1 84 ? -18.996 4.017 20.605 1.00 91.19 84 ALA A C 1
ATOM 711 O O . ALA A 1 84 ? -19.958 3.275 20.394 1.00 91.19 84 ALA A O 1
ATOM 712 N N . SER A 1 85 ? -19.078 5.085 21.407 1.00 93.50 85 SER A N 1
ATOM 713 C CA . SER A 1 85 ? -20.252 5.382 22.239 1.00 93.50 85 SER A CA 1
ATOM 714 C C . SER A 1 85 ? -21.491 5.714 21.411 1.00 93.50 85 SER A C 1
ATOM 716 O O . SER A 1 85 ? -22.583 5.242 21.712 1.00 93.50 85 SER A O 1
ATOM 718 N N . GLN A 1 86 ? -21.321 6.456 20.315 1.00 93.69 86 GLN A N 1
ATOM 719 C CA . GLN A 1 86 ? -22.418 6.834 19.421 1.00 93.69 86 GLN A CA 1
ATOM 720 C C . GLN A 1 86 ? -22.633 5.839 18.274 1.00 93.69 86 GLN A C 1
ATOM 722 O O . GLN A 1 86 ? -23.475 6.077 17.407 1.00 93.69 86 GLN A O 1
ATOM 727 N N . ARG A 1 87 ? -21.875 4.730 18.245 1.00 92.69 87 ARG A N 1
ATOM 728 C CA . ARG A 1 87 ? -21.955 3.672 17.222 1.00 92.69 87 ARG A CA 1
ATOM 729 C C . ARG A 1 87 ? -21.943 4.245 15.797 1.00 92.69 87 ARG A C 1
ATOM 731 O O . ARG A 1 87 ? -22.787 3.907 14.966 1.00 92.69 87 ARG A O 1
ATOM 738 N N . LEU A 1 88 ? -21.000 5.152 15.528 1.00 92.62 88 LEU A N 1
ATOM 739 C CA . LEU A 1 88 ? -21.015 5.952 14.298 1.00 92.62 88 LEU A CA 1
ATOM 740 C C . LEU A 1 88 ? -20.678 5.143 13.037 1.00 92.62 88 LEU A C 1
ATOM 742 O O . LEU A 1 88 ? -21.165 5.468 11.952 1.00 92.62 88 LEU A O 1
ATOM 746 N N . ASN A 1 89 ? -19.875 4.085 13.164 1.00 95.25 89 ASN A N 1
ATOM 747 C CA . ASN A 1 89 ? -19.640 3.153 12.066 1.00 95.25 89 ASN A CA 1
ATOM 748 C C . ASN A 1 89 ? -20.750 2.101 11.987 1.00 95.25 89 ASN A C 1
ATOM 750 O O . ASN A 1 89 ? -21.199 1.565 13.000 1.00 95.25 89 ASN A O 1
ATOM 754 N N . ILE A 1 90 ? -21.149 1.754 10.767 1.00 95.19 90 ILE A N 1
ATOM 755 C CA . ILE A 1 90 ? -22.196 0.779 10.467 1.00 95.19 90 ILE A CA 1
ATOM 756 C C . ILE A 1 90 ? -21.813 -0.111 9.274 1.00 95.19 90 ILE A C 1
ATOM 758 O O . ILE A 1 90 ? -20.805 0.103 8.588 1.00 95.19 90 ILE A O 1
ATOM 762 N N . GLY A 1 91 ? -22.676 -1.090 9.003 1.00 95.31 91 GLY A N 1
ATOM 763 C CA . GLY A 1 91 ? -22.600 -1.938 7.818 1.00 95.31 91 GLY A CA 1
ATOM 764 C C . GLY A 1 91 ? -21.727 -3.178 7.999 1.00 95.31 91 GLY A C 1
ATOM 765 O O . GLY A 1 91 ? -21.247 -3.475 9.096 1.00 95.31 91 GLY A O 1
ATOM 766 N N . LYS A 1 92 ? -21.518 -3.903 6.898 1.00 95.94 92 LYS A N 1
ATOM 767 C CA . LYS A 1 92 ? -20.869 -5.224 6.862 1.00 95.94 92 LYS A CA 1
ATOM 768 C C . LYS A 1 92 ? -19.471 -5.204 7.476 1.00 95.94 92 LYS A C 1
ATOM 770 O O . LYS A 1 92 ? -19.069 -6.144 8.155 1.00 95.94 92 LYS A O 1
ATOM 775 N N . TYR A 1 93 ? -18.732 -4.119 7.258 1.00 96.44 93 TYR A N 1
ATOM 776 C CA . TYR A 1 93 ? -17.343 -3.990 7.700 1.00 96.44 93 TYR A CA 1
ATOM 777 C C . TYR A 1 93 ? -17.175 -3.150 8.973 1.00 96.44 93 TYR A C 1
ATOM 779 O O . TYR A 1 93 ? -16.056 -2.734 9.274 1.00 96.44 93 TYR A O 1
ATOM 787 N N . LYS A 1 94 ? -18.246 -2.928 9.754 1.00 96.12 94 LYS A N 1
ATOM 788 C CA . LYS A 1 94 ? -18.233 -2.104 10.980 1.00 96.12 94 LYS A CA 1
ATOM 789 C C . LYS A 1 94 ? -17.042 -2.400 11.899 1.00 96.12 94 LYS A C 1
ATOM 791 O O . LYS A 1 94 ? -16.310 -1.486 12.252 1.00 96.12 94 LYS A O 1
ATOM 796 N N . ALA A 1 95 ? -16.803 -3.669 12.230 1.00 95.88 95 ALA A N 1
ATOM 797 C CA . ALA A 1 95 ? -15.739 -4.059 13.160 1.00 95.88 95 ALA A CA 1
ATOM 798 C C . ALA A 1 95 ? -14.314 -3.736 12.664 1.00 95.88 95 ALA A C 1
ATOM 800 O O . ALA A 1 95 ? -13.383 -3.685 13.466 1.00 95.88 95 ALA A O 1
ATOM 801 N N . ILE A 1 96 ? -14.122 -3.579 11.348 1.00 96.00 96 ILE A N 1
ATOM 802 C CA . ILE A 1 96 ? -12.864 -3.085 10.771 1.00 96.00 96 ILE A CA 1
ATOM 803 C C . ILE A 1 96 ? -12.842 -1.560 10.853 1.00 96.00 96 ILE A C 1
ATOM 805 O O . ILE A 1 96 ? -11.871 -1.008 11.358 1.00 96.00 96 ILE A O 1
ATOM 809 N N . LYS A 1 97 ? -13.930 -0.901 10.425 1.00 95.31 97 LYS A N 1
ATOM 810 C CA . LYS A 1 97 ? -14.077 0.562 10.454 1.00 95.31 97 LYS A CA 1
ATOM 811 C C . LYS A 1 97 ? -13.808 1.132 11.850 1.00 95.31 97 LYS A C 1
ATOM 813 O O . LYS A 1 97 ? -13.051 2.081 11.961 1.00 95.31 97 LYS A O 1
ATOM 818 N N . ASP A 1 98 ? -14.312 0.482 12.901 1.00 94.12 98 ASP A N 1
ATOM 819 C CA . ASP A 1 98 ? -14.108 0.871 14.308 1.00 94.12 98 ASP A CA 1
ATOM 820 C C . ASP A 1 98 ? -12.641 0.900 14.764 1.00 94.12 98 ASP A C 1
ATOM 822 O O . ASP A 1 98 ? -12.333 1.516 15.781 1.00 94.12 98 ASP A O 1
ATOM 826 N N . LYS A 1 99 ? -11.734 0.230 14.046 1.00 93.12 99 LYS A N 1
ATOM 827 C CA . LYS A 1 99 ? -10.309 0.139 14.398 1.00 93.12 99 LYS A CA 1
ATOM 828 C C . LYS A 1 99 ? -9.420 1.077 13.580 1.00 93.12 99 LYS A C 1
ATOM 830 O O . LYS A 1 99 ? -8.212 1.096 13.807 1.00 93.12 99 LYS A O 1
ATOM 835 N N . LEU A 1 100 ? -9.985 1.806 12.618 1.00 91.69 100 LEU A N 1
ATOM 836 C CA . LEU A 1 100 ? -9.224 2.709 11.759 1.00 91.69 100 LEU A CA 1
ATOM 837 C C . LEU A 1 100 ? -8.854 4.001 12.496 1.00 91.69 100 LEU A C 1
ATOM 839 O O . LEU A 1 100 ? -9.466 4.366 13.501 1.00 91.69 100 LEU A O 1
ATOM 843 N N . ASP A 1 101 ? -7.852 4.720 11.982 1.00 89.38 101 ASP A N 1
ATOM 844 C CA . ASP A 1 101 ? -7.499 6.035 12.518 1.00 89.38 101 ASP A CA 1
ATOM 845 C C . ASP A 1 101 ? -8.550 7.082 12.099 1.00 89.38 101 ASP A C 1
ATOM 847 O O . ASP A 1 101 ? -8.413 7.768 11.085 1.00 89.38 101 ASP A O 1
ATOM 851 N N . HIS A 1 102 ? -9.603 7.233 12.905 1.00 89.31 102 HIS A N 1
ATOM 852 C CA . HIS A 1 102 ? -10.663 8.228 12.694 1.00 89.31 102 HIS A CA 1
ATOM 853 C C . HIS A 1 102 ? -10.169 9.673 12.775 1.00 89.31 102 HIS A C 1
ATOM 855 O O . HIS A 1 102 ? -10.849 10.589 12.320 1.00 89.31 102 HIS A O 1
ATOM 861 N N . SER A 1 103 ? -8.983 9.895 13.342 1.00 85.75 103 SER A N 1
ATOM 862 C CA . SER A 1 103 ? -8.348 11.207 13.364 1.00 85.75 103 SER A CA 1
ATOM 863 C C . SER A 1 103 ? -7.737 11.580 12.009 1.00 85.75 103 SER A C 1
ATOM 865 O O . SER A 1 103 ? -7.543 12.757 11.726 1.00 85.75 103 SER A O 1
ATOM 867 N N . TYR A 1 104 ? -7.457 10.578 11.170 1.00 84.44 104 TYR A N 1
ATOM 868 C CA . TYR A 1 104 ? -6.970 10.745 9.804 1.00 84.44 104 TYR A CA 1
ATOM 869 C C . TYR A 1 104 ? -8.099 10.620 8.770 1.00 84.44 104 TYR A C 1
ATOM 871 O O . TYR A 1 104 ? -8.189 11.436 7.851 1.00 84.44 104 TYR A O 1
ATOM 879 N N . HIS A 1 105 ? -8.964 9.610 8.929 1.00 85.19 105 HIS A N 1
ATOM 880 C CA . HIS A 1 105 ? -10.033 9.282 7.978 1.00 85.19 105 HIS A CA 1
ATOM 881 C C . HIS A 1 105 ? -11.363 9.996 8.245 1.00 85.19 105 HIS A C 1
ATOM 883 O O . HIS A 1 105 ? -12.238 10.006 7.379 1.00 85.19 105 HIS A O 1
ATOM 889 N N . GLY A 1 106 ? -11.547 10.563 9.437 1.00 87.38 106 GLY A N 1
ATOM 890 C CA . GLY A 1 106 ? -12.854 11.030 9.887 1.00 87.38 106 GLY A CA 1
ATOM 891 C C . GLY A 1 106 ? -13.861 9.883 10.030 1.00 87.38 106 GLY A C 1
ATOM 892 O O . GLY A 1 106 ? -13.499 8.714 10.183 1.00 87.38 106 GLY A O 1
ATOM 893 N N . ILE A 1 107 ? -15.148 10.227 9.971 1.00 88.25 107 ILE A N 1
ATOM 894 C CA . ILE A 1 107 ? -16.254 9.266 9.900 1.00 88.25 107 ILE A CA 1
ATOM 895 C C . ILE A 1 107 ? -17.176 9.680 8.772 1.00 88.25 107 ILE A C 1
ATOM 897 O O . ILE A 1 107 ? -17.631 10.820 8.744 1.00 88.25 107 ILE A O 1
ATOM 901 N N . TYR A 1 108 ? -17.514 8.736 7.903 1.00 89.75 108 TYR A N 1
ATOM 902 C CA . TYR A 1 108 ? -18.439 8.976 6.806 1.00 89.75 108 TYR A CA 1
ATOM 903 C C . TYR A 1 108 ? -19.903 8.873 7.245 1.00 89.75 108 TYR A C 1
ATOM 905 O O . TYR A 1 108 ? -20.238 8.124 8.165 1.00 89.75 108 TYR A O 1
ATOM 913 N N . THR A 1 109 ? -20.809 9.565 6.553 1.00 89.25 109 THR A N 1
ATOM 914 C CA . THR A 1 109 ? -22.256 9.412 6.758 1.00 89.25 109 THR A CA 1
ATOM 915 C C . THR A 1 109 ? -22.697 7.955 6.597 1.00 89.25 109 THR A C 1
ATOM 917 O O . THR A 1 109 ? -22.105 7.180 5.843 1.00 89.25 109 THR A O 1
ATOM 920 N N . LYS A 1 110 ? -23.796 7.576 7.261 1.00 90.81 110 LYS A N 1
ATOM 921 C CA . LYS A 1 110 ? -24.366 6.220 7.168 1.00 90.81 110 LYS A CA 1
ATOM 922 C C . LYS A 1 110 ? -24.624 5.794 5.715 1.00 90.81 110 LYS A C 1
ATOM 924 O O . LYS A 1 110 ? -24.321 4.662 5.346 1.00 90.81 110 LYS A O 1
ATOM 929 N N . GLY A 1 111 ? -25.137 6.705 4.884 1.00 90.19 111 GLY A N 1
ATOM 930 C CA . GLY A 1 111 ? -25.353 6.456 3.455 1.00 90.19 111 GLY A CA 1
ATOM 931 C C . GLY A 1 111 ? -24.050 6.161 2.709 1.00 90.19 111 GLY A C 1
ATOM 932 O O . GLY A 1 111 ? -23.963 5.160 1.999 1.00 90.19 111 GLY A O 1
ATOM 933 N N . ARG A 1 112 ? -23.004 6.968 2.934 1.00 92.62 112 ARG A N 1
ATOM 934 C CA . ARG A 1 112 ? -21.699 6.763 2.294 1.00 92.62 112 ARG A CA 1
ATOM 935 C C . ARG A 1 112 ? -21.015 5.477 2.771 1.00 92.62 112 ARG A C 1
ATOM 937 O O . ARG A 1 112 ? -20.447 4.766 1.955 1.00 92.62 112 ARG A O 1
ATOM 944 N N . GLN A 1 113 ? -21.173 5.103 4.041 1.00 94.44 113 GLN A N 1
ATOM 945 C CA . GLN A 1 113 ? -20.674 3.825 4.562 1.00 94.44 113 GLN A CA 1
ATOM 946 C C . GLN A 1 113 ? -21.344 2.599 3.921 1.00 94.44 113 GLN A C 1
ATOM 948 O O . GLN A 1 113 ? -20.663 1.603 3.686 1.00 94.44 113 GLN A O 1
ATOM 953 N N . LYS A 1 114 ? -22.653 2.649 3.624 1.00 94.62 114 LYS A N 1
ATOM 954 C CA . LYS A 1 114 ? -23.338 1.583 2.865 1.00 94.62 114 LYS A CA 1
ATOM 955 C C . LYS A 1 114 ? -22.833 1.515 1.420 1.00 94.62 114 LYS A C 1
ATOM 957 O O . LYS A 1 114 ? -22.637 0.430 0.883 1.00 94.62 114 LYS A O 1
ATOM 962 N N . PHE A 1 115 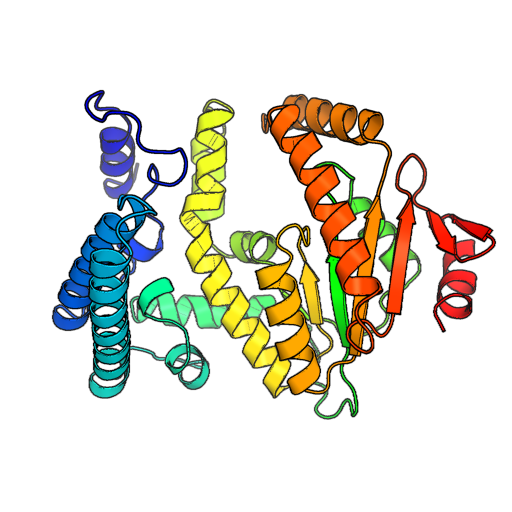? -22.583 2.671 0.806 1.00 94.69 115 PHE A N 1
ATOM 963 C CA . PHE A 1 115 ? -21.977 2.745 -0.523 1.00 94.69 115 PHE A CA 1
ATOM 964 C C . PHE A 1 115 ? -20.555 2.160 -0.544 1.00 94.69 115 PHE A C 1
ATOM 966 O O . PHE A 1 115 ? -20.222 1.395 -1.445 1.00 94.69 115 PHE A O 1
ATOM 973 N N . HIS A 1 116 ? -19.745 2.431 0.483 1.00 95.50 116 HIS A N 1
ATOM 974 C CA . HIS A 1 116 ? -18.429 1.809 0.658 1.00 95.50 116 HIS A CA 1
ATOM 975 C C . HIS A 1 116 ? -18.504 0.291 0.746 1.00 95.50 116 HIS A C 1
ATOM 977 O O . HIS A 1 116 ? -17.705 -0.385 0.107 1.00 95.50 116 HIS A O 1
ATOM 983 N N . ASP A 1 117 ? -19.472 -0.253 1.489 1.00 96.81 117 ASP A N 1
ATOM 984 C CA . ASP A 1 117 ? -19.656 -1.704 1.579 1.00 96.81 117 ASP A CA 1
ATOM 985 C C . ASP A 1 117 ? -19.939 -2.321 0.198 1.00 96.81 117 ASP A C 1
ATOM 987 O O . ASP A 1 117 ? -19.412 -3.394 -0.103 1.00 96.81 117 ASP A O 1
ATOM 991 N N . LYS A 1 118 ? -20.704 -1.626 -0.660 1.00 96.44 118 LYS A N 1
ATOM 992 C CA . LYS A 1 118 ? -20.930 -2.035 -2.055 1.00 96.44 118 LYS A CA 1
ATOM 993 C C . LYS A 1 118 ? -19.644 -1.976 -2.880 1.00 96.44 118 LYS A C 1
ATOM 995 O O . LYS A 1 118 ? -19.315 -2.971 -3.513 1.00 96.44 118 LYS A O 1
ATOM 1000 N N . ILE A 1 119 ? -18.893 -0.871 -2.820 1.00 95.56 119 ILE A N 1
ATOM 1001 C CA . ILE A 1 119 ? -17.599 -0.752 -3.518 1.00 95.56 119 ILE A CA 1
ATOM 1002 C C . ILE A 1 119 ? -16.669 -1.893 -3.122 1.00 95.56 119 ILE A C 1
ATOM 1004 O O . ILE A 1 119 ? -16.065 -2.513 -3.987 1.00 95.56 119 ILE A O 1
ATOM 1008 N N . ILE A 1 120 ? -16.553 -2.184 -1.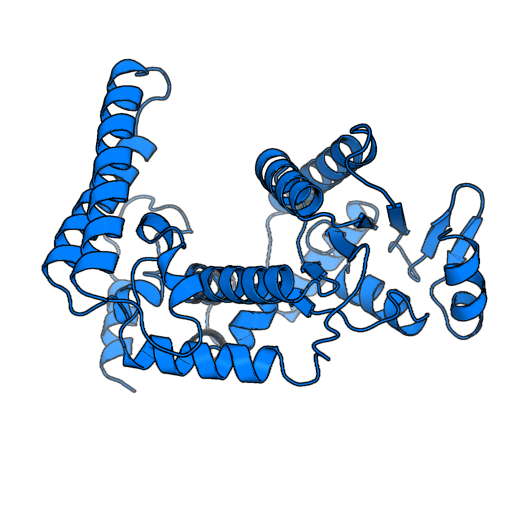826 1.00 95.81 120 ILE A N 1
ATOM 1009 C CA . ILE A 1 120 ? -15.695 -3.265 -1.339 1.00 95.81 120 ILE A CA 1
ATOM 1010 C C . ILE A 1 120 ? -16.199 -4.617 -1.858 1.00 95.81 120 ILE A C 1
ATOM 1012 O O . ILE A 1 120 ? -15.391 -5.445 -2.267 1.00 95.81 120 ILE A O 1
ATOM 1016 N N . GLY A 1 121 ? -17.515 -4.844 -1.879 1.00 94.44 121 GLY A N 1
ATOM 1017 C CA . GLY A 1 121 ? -18.110 -6.042 -2.474 1.00 94.44 121 GLY A CA 1
ATOM 1018 C C . GLY A 1 121 ? -17.758 -6.207 -3.955 1.00 94.44 121 GLY A C 1
ATOM 1019 O O . GLY A 1 121 ? -17.293 -7.275 -4.350 1.00 94.44 121 GLY A O 1
ATOM 1020 N N . ASP A 1 122 ? -17.912 -5.142 -4.742 1.00 94.00 122 ASP A N 1
ATOM 1021 C CA . ASP A 1 122 ? -17.593 -5.122 -6.172 1.00 94.00 122 ASP A CA 1
ATOM 1022 C C . ASP A 1 122 ? -16.086 -5.304 -6.414 1.00 94.00 122 ASP A C 1
ATOM 1024 O O . ASP A 1 122 ? -15.683 -6.085 -7.272 1.00 94.00 122 ASP A O 1
ATOM 1028 N N . TYR A 1 123 ? -15.245 -4.648 -5.610 1.00 92.56 123 TYR A N 1
ATOM 1029 C CA . TYR A 1 123 ? -13.785 -4.731 -5.691 1.00 92.56 123 TYR A CA 1
ATOM 1030 C C . TYR A 1 123 ? -13.257 -6.134 -5.366 1.00 92.56 123 TYR A C 1
ATOM 1032 O O . TYR A 1 123 ? -12.282 -6.595 -5.953 1.00 92.56 123 TYR A O 1
ATOM 1040 N N . MET A 1 124 ? -13.904 -6.820 -4.423 1.00 90.44 124 MET A N 1
ATOM 1041 C CA . MET A 1 124 ? -13.548 -8.178 -4.005 1.00 90.44 124 MET A CA 1
ATOM 1042 C C . MET A 1 124 ? -14.210 -9.261 -4.871 1.00 90.44 124 MET A C 1
ATOM 1044 O O . MET A 1 124 ? -13.995 -10.452 -4.632 1.00 90.44 124 MET A O 1
ATOM 1048 N N . LYS A 1 125 ? -15.022 -8.888 -5.868 1.00 90.75 125 LYS A N 1
ATOM 1049 C CA . LYS A 1 125 ? -15.711 -9.843 -6.739 1.00 90.75 125 LYS A CA 1
ATOM 1050 C C . LYS A 1 125 ? -14.692 -10.686 -7.514 1.00 90.75 125 LYS A C 1
ATOM 1052 O O . LYS A 1 125 ? -13.758 -10.165 -8.110 1.00 90.75 125 LYS A O 1
ATOM 1057 N N . GLY A 1 126 ? -14.878 -12.005 -7.503 1.00 83.31 126 GLY A N 1
ATOM 1058 C CA . GLY A 1 126 ? -13.966 -12.959 -8.149 1.00 83.31 126 GLY A CA 1
ATOM 1059 C C . GLY A 1 126 ? -12.766 -13.379 -7.293 1.00 83.31 126 GLY A C 1
ATOM 1060 O O . GLY A 1 126 ? -12.117 -14.370 -7.622 1.00 83.31 126 GLY A O 1
ATOM 1061 N N . ILE A 1 127 ? -12.514 -12.711 -6.160 1.00 87.31 127 ILE A N 1
ATOM 1062 C CA . ILE A 1 127 ? -11.502 -13.148 -5.197 1.00 87.31 127 ILE A CA 1
ATOM 1063 C C . ILE A 1 127 ? -12.040 -14.345 -4.415 1.00 87.31 127 ILE A C 1
ATOM 1065 O O . ILE A 1 127 ? -12.977 -14.235 -3.623 1.00 87.31 127 ILE A O 1
ATOM 1069 N N . LYS A 1 128 ? -11.417 -15.507 -4.611 1.00 82.69 128 LYS A N 1
ATOM 1070 C CA . LYS A 1 128 ? -11.770 -16.725 -3.872 1.00 82.69 128 LYS A CA 1
ATOM 1071 C C . LYS A 1 128 ? -11.300 -16.611 -2.419 1.00 82.69 128 LYS A C 1
ATOM 1073 O O . LYS A 1 128 ? -10.102 -16.562 -2.151 1.00 82.69 128 LYS A O 1
ATOM 1078 N N . LEU A 1 129 ? -12.224 -16.596 -1.463 1.00 74.56 129 LEU A N 1
ATOM 1079 C CA . LEU A 1 129 ? -11.887 -16.634 -0.037 1.00 74.56 129 LEU A CA 1
ATOM 1080 C C . LEU A 1 129 ? -11.437 -18.053 0.343 1.00 74.56 129 LEU A C 1
ATOM 1082 O O . LEU A 1 129 ? -12.200 -18.840 0.889 1.00 74.56 129 LEU A O 1
ATOM 1086 N N . THR A 1 130 ? -10.205 -18.421 -0.008 1.00 63.34 130 THR A N 1
ATOM 1087 C CA . THR A 1 130 ? -9.638 -19.724 0.357 1.00 63.34 130 THR A CA 1
ATOM 1088 C C . THR A 1 130 ? -9.186 -19.671 1.814 1.00 63.34 130 THR A C 1
ATOM 1090 O O . THR A 1 130 ? -8.195 -19.014 2.122 1.00 63.34 130 THR A O 1
ATOM 1093 N N . GLY A 1 131 ? -9.904 -20.348 2.710 1.00 56.22 131 GLY A N 1
ATOM 1094 C CA . GLY A 1 131 ? -9.757 -20.207 4.164 1.00 56.22 131 GLY A CA 1
ATOM 1095 C C . GLY A 1 131 ? -8.449 -20.693 4.804 1.00 56.22 131 GLY A C 1
ATOM 1096 O O . GLY A 1 131 ? -8.354 -20.679 6.027 1.00 56.22 131 GLY A O 1
ATOM 1097 N N . SER A 1 132 ? -7.427 -21.134 4.065 1.00 56.94 132 SER A N 1
ATOM 1098 C CA . SER A 1 132 ? -6.282 -21.784 4.722 1.00 56.94 132 SER A CA 1
ATOM 1099 C C . SER A 1 132 ? -4.980 -21.810 3.919 1.00 56.94 132 SER A C 1
ATOM 1101 O O . SER A 1 132 ? -4.410 -22.875 3.674 1.00 56.94 132 SER A O 1
ATOM 1103 N N . ARG A 1 133 ? -4.412 -20.652 3.564 1.00 64.19 133 ARG A N 1
ATOM 1104 C CA . ARG A 1 133 ? -2.969 -20.632 3.266 1.00 64.19 133 ARG A CA 1
ATOM 1105 C C . ARG A 1 133 ? -2.178 -20.604 4.570 1.00 64.19 133 ARG A C 1
ATOM 1107 O O . ARG A 1 133 ? -2.314 -19.677 5.366 1.00 64.19 133 ARG A O 1
ATOM 1114 N N . LYS A 1 134 ? -1.329 -21.620 4.781 1.00 70.06 134 LYS A N 1
ATOM 1115 C CA . LYS A 1 134 ? -0.432 -21.700 5.951 1.00 70.06 134 LYS A CA 1
ATOM 1116 C C . LYS A 1 134 ? 0.579 -20.539 5.987 1.00 70.06 134 LYS A C 1
ATOM 1118 O O . LYS A 1 134 ? 0.997 -20.155 7.072 1.00 70.06 134 LYS A O 1
ATOM 1123 N N . LYS A 1 135 ? 0.947 -19.975 4.826 1.00 82.56 135 LYS A N 1
ATOM 1124 C CA . LYS A 1 135 ? 1.862 -18.824 4.673 1.00 82.56 135 LYS A CA 1
ATOM 1125 C C . LYS A 1 135 ? 1.423 -17.956 3.474 1.00 82.56 135 LYS A C 1
ATOM 1127 O O . LYS A 1 135 ? 1.862 -18.242 2.359 1.00 82.56 135 LYS A O 1
ATOM 1132 N N . PRO A 1 136 ? 0.512 -16.980 3.649 1.00 92.56 136 PRO A N 1
ATOM 1133 C CA . PRO A 1 136 ? 0.091 -16.101 2.557 1.00 92.56 136 PRO A CA 1
ATOM 1134 C C . PRO A 1 136 ? 1.256 -15.234 2.066 1.00 92.56 136 PRO A C 1
ATOM 1136 O O . PRO A 1 136 ? 2.239 -15.034 2.784 1.00 92.56 136 PRO A O 1
ATOM 1139 N N . ARG A 1 137 ? 1.167 -14.727 0.837 1.00 93.69 137 ARG A N 1
ATOM 1140 C CA . ARG A 1 137 ? 2.208 -13.875 0.242 1.00 93.69 137 ARG A CA 1
ATOM 1141 C C . ARG A 1 137 ? 1.725 -12.446 0.094 1.00 93.69 137 ARG A C 1
ATOM 1143 O O . ARG A 1 137 ? 0.567 -12.212 -0.234 1.00 93.69 137 ARG A O 1
ATOM 1150 N N . VAL A 1 138 ? 2.620 -11.492 0.294 1.00 96.00 138 VAL A N 1
ATOM 1151 C CA . VAL A 1 138 ? 2.427 -10.112 -0.134 1.00 96.00 138 VAL A CA 1
ATOM 1152 C C . VAL A 1 138 ? 3.500 -9.742 -1.139 1.00 96.00 138 VAL A C 1
ATOM 1154 O O . VAL A 1 138 ? 4.684 -9.944 -0.892 1.00 96.00 138 VAL A O 1
ATOM 1157 N N . ILE A 1 139 ? 3.073 -9.179 -2.261 1.00 96.44 139 ILE A N 1
ATOM 1158 C CA . ILE A 1 139 ? 3.948 -8.648 -3.295 1.00 96.44 139 ILE A CA 1
ATOM 1159 C C . ILE A 1 139 ? 3.874 -7.131 -3.235 1.00 96.44 139 ILE A C 1
ATOM 1161 O O . ILE A 1 139 ? 2.834 -6.539 -3.515 1.00 96.44 139 ILE A O 1
ATOM 1165 N N . PHE A 1 140 ? 4.986 -6.497 -2.897 1.00 96.94 140 PHE A N 1
ATOM 1166 C CA . PHE A 1 140 ? 5.159 -5.063 -3.036 1.00 96.94 140 PHE A CA 1
ATOM 1167 C C . PHE A 1 140 ? 5.718 -4.773 -4.422 1.00 96.94 140 PHE A C 1
ATOM 1169 O O . PHE A 1 140 ? 6.848 -5.146 -4.737 1.00 96.94 140 PHE A O 1
ATOM 1176 N N . THR A 1 141 ? 4.948 -4.094 -5.263 1.00 95.88 141 THR A N 1
ATOM 1177 C CA . THR A 1 141 ? 5.491 -3.611 -6.538 1.00 95.88 141 THR A CA 1
ATOM 1178 C C . THR A 1 141 ? 6.164 -2.269 -6.298 1.00 95.88 141 THR A C 1
ATOM 1180 O O . THR A 1 141 ? 5.564 -1.419 -5.646 1.00 95.88 141 THR A O 1
ATOM 1183 N N . ALA A 1 142 ? 7.356 -2.062 -6.842 1.00 96.06 142 ALA A N 1
ATOM 1184 C CA . ALA A 1 142 ? 8.138 -0.841 -6.727 1.00 96.06 142 ALA A CA 1
ATOM 1185 C C . ALA A 1 142 ? 8.557 -0.334 -8.103 1.00 96.06 142 ALA A C 1
ATOM 1187 O O . ALA A 1 142 ? 8.670 -1.089 -9.067 1.00 96.06 142 ALA A O 1
ATOM 1188 N N . GLY A 1 143 ? 8.808 0.965 -8.188 1.00 95.75 143 GLY A N 1
ATOM 1189 C CA . GLY A 1 143 ? 9.303 1.585 -9.407 1.00 95.75 143 GLY A CA 1
ATOM 1190 C C . GLY A 1 143 ? 9.034 3.086 -9.412 1.00 95.75 143 GLY A C 1
ATOM 1191 O O . GLY A 1 143 ? 7.973 3.518 -8.939 1.00 95.75 143 GLY A O 1
ATOM 1192 N N . PRO A 1 144 ? 9.970 3.896 -9.929 1.00 94.38 144 PRO A N 1
ATOM 1193 C CA . PRO A 1 144 ? 9.774 5.331 -10.003 1.00 94.38 144 PRO A CA 1
ATOM 1194 C C . PRO A 1 144 ? 8.659 5.702 -10.982 1.00 94.38 144 PRO A C 1
ATOM 1196 O O . PRO A 1 144 ? 8.264 4.943 -11.875 1.00 94.38 144 PRO A O 1
ATOM 1199 N N . MET A 1 145 ? 8.128 6.909 -10.821 1.00 90.25 145 MET A N 1
ATOM 1200 C CA . MET A 1 145 ? 7.119 7.437 -11.732 1.00 90.25 145 MET A CA 1
ATOM 1201 C C . MET A 1 145 ? 7.636 7.469 -13.177 1.00 90.25 145 MET A C 1
ATOM 1203 O O . MET A 1 145 ? 8.762 7.871 -13.440 1.00 90.25 145 MET A O 1
ATOM 1207 N N . GLY A 1 146 ? 6.804 7.036 -14.127 1.00 90.62 146 GLY A N 1
ATOM 1208 C CA . GLY A 1 146 ? 7.176 7.010 -15.547 1.00 90.62 146 GLY A CA 1
ATOM 1209 C C . GLY A 1 146 ? 8.052 5.827 -15.974 1.00 90.62 146 GLY A C 1
ATOM 1210 O O . GLY A 1 146 ? 8.300 5.677 -17.166 1.00 90.62 146 GLY A O 1
ATOM 1211 N N . VAL A 1 147 ? 8.446 4.932 -15.056 1.00 95.19 147 VAL A N 1
ATOM 1212 C CA . VAL A 1 147 ?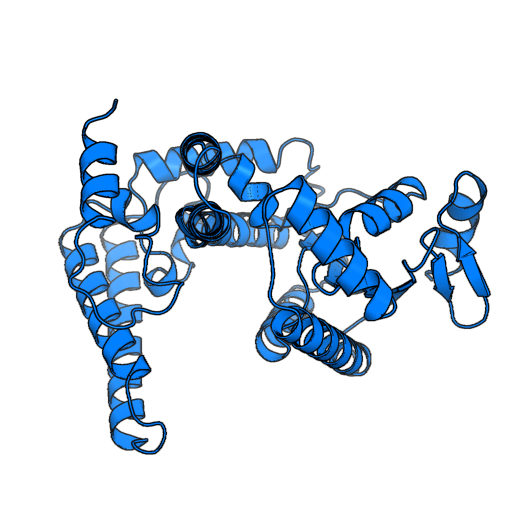 9.256 3.747 -15.399 1.00 95.19 147 VAL A CA 1
ATOM 1213 C C . VAL A 1 147 ? 8.520 2.729 -16.268 1.00 95.19 147 VAL A C 1
ATOM 1215 O O . VAL A 1 147 ? 9.154 1.886 -16.883 1.00 95.19 147 VAL A O 1
ATOM 1218 N N . GLY A 1 148 ? 7.189 2.804 -16.357 1.00 93.25 148 GLY A N 1
ATOM 1219 C CA . GLY A 1 148 ? 6.373 1.822 -17.079 1.00 93.25 148 GLY A CA 1
ATOM 1220 C C . GLY A 1 148 ? 6.024 0.587 -16.244 1.00 93.25 148 GLY A C 1
ATOM 1221 O O . GLY A 1 148 ? 5.813 -0.482 -16.799 1.00 93.25 148 GLY A O 1
ATOM 1222 N N . LYS A 1 149 ? 5.932 0.737 -14.914 1.00 93.75 149 LYS A N 1
ATOM 1223 C CA . LYS A 1 149 ? 5.619 -0.348 -13.969 1.00 93.75 149 LYS A CA 1
ATOM 1224 C C . LYS A 1 149 ? 4.383 -1.161 -14.367 1.00 93.75 149 LYS A C 1
ATOM 1226 O O . LYS A 1 149 ? 4.459 -2.378 -14.403 1.00 93.75 149 LYS A O 1
ATOM 1231 N N . GLY A 1 150 ? 3.277 -0.499 -14.723 1.00 90.75 150 GLY A N 1
ATOM 1232 C CA . GLY A 1 150 ? 2.056 -1.189 -15.159 1.00 90.75 150 GLY A CA 1
ATOM 1233 C C . GLY A 1 150 ? 2.288 -2.097 -16.371 1.00 90.75 150 GLY A C 1
ATOM 1234 O O . GLY A 1 150 ? 1.888 -3.252 -16.340 1.00 90.75 150 GLY A O 1
ATOM 1235 N N . TYR A 1 151 ? 3.021 -1.607 -17.376 1.00 93.31 151 TYR A N 1
ATOM 1236 C CA . TYR A 1 151 ? 3.387 -2.380 -18.567 1.00 93.31 151 TYR A CA 1
ATOM 1237 C C . TYR A 1 151 ? 4.297 -3.571 -18.228 1.00 93.31 151 TYR A C 1
ATOM 1239 O O . TYR A 1 151 ? 4.044 -4.690 -18.664 1.00 93.31 151 TYR A O 1
ATOM 1247 N N . ALA A 1 152 ? 5.325 -3.361 -17.403 1.00 93.38 152 ALA A N 1
ATOM 1248 C CA . ALA A 1 152 ? 6.223 -4.433 -16.977 1.00 93.38 152 ALA A CA 1
ATOM 1249 C C . ALA A 1 152 ? 5.494 -5.524 -16.169 1.00 93.38 152 ALA A C 1
ATOM 1251 O O . ALA A 1 152 ? 5.703 -6.711 -16.408 1.00 93.38 152 ALA A O 1
ATOM 1252 N N . LEU A 1 153 ? 4.605 -5.130 -15.250 1.00 92.06 153 LEU A N 1
ATOM 1253 C CA . LEU A 1 153 ? 3.795 -6.059 -14.458 1.00 92.06 153 LEU A CA 1
ATOM 1254 C C . LEU A 1 153 ? 2.767 -6.807 -15.312 1.00 92.06 153 LEU A C 1
ATOM 1256 O O . LEU A 1 153 ? 2.534 -7.985 -15.073 1.00 92.06 153 LEU A O 1
ATOM 1260 N N . GLU A 1 154 ? 2.174 -6.160 -16.318 1.00 91.69 154 GLU A N 1
ATOM 1261 C CA . GLU A 1 154 ? 1.286 -6.820 -17.279 1.00 91.69 154 GLU A CA 1
ATOM 1262 C C . GLU A 1 154 ? 2.033 -7.905 -18.062 1.00 91.69 154 GLU A C 1
ATOM 1264 O O . GLU A 1 154 ? 1.550 -9.032 -18.164 1.00 91.69 154 GLU A O 1
ATOM 1269 N N . LYS A 1 155 ? 3.243 -7.603 -18.556 1.00 91.62 155 LYS A N 1
ATOM 1270 C CA . LYS A 1 155 ? 4.087 -8.589 -19.248 1.00 91.62 155 LYS A CA 1
ATOM 1271 C C . LYS A 1 155 ? 4.505 -9.732 -18.330 1.00 91.62 155 LYS A C 1
ATOM 1273 O O . LYS A 1 155 ? 4.454 -10.886 -18.744 1.00 91.62 155 LYS A O 1
ATOM 1278 N N . LEU A 1 156 ? 4.846 -9.438 -17.077 1.00 90.50 156 LEU A N 1
ATOM 1279 C CA . LEU A 1 156 ? 5.155 -10.465 -16.082 1.00 90.50 156 LEU A CA 1
ATOM 1280 C C . LEU A 1 156 ? 3.941 -11.367 -15.805 1.00 90.50 156 LEU A C 1
ATOM 1282 O O . LEU A 1 156 ? 4.072 -12.591 -15.776 1.00 90.50 156 LEU A O 1
ATOM 1286 N N . ASN A 1 157 ? 2.753 -10.773 -15.692 1.00 88.75 157 ASN A N 1
ATOM 1287 C CA . ASN A 1 157 ? 1.502 -11.497 -15.492 1.00 88.75 157 ASN A CA 1
ATOM 1288 C C . ASN A 1 157 ? 1.118 -12.347 -16.708 1.00 88.75 157 ASN A C 1
ATOM 1290 O O . ASN A 1 157 ? 0.627 -13.460 -16.543 1.00 88.75 157 ASN A O 1
ATOM 1294 N N . ALA A 1 158 ? 1.403 -11.882 -17.927 1.00 87.75 158 ALA A N 1
ATOM 1295 C CA . ALA A 1 158 ? 1.256 -12.687 -19.139 1.00 87.75 158 ALA A CA 1
ATOM 1296 C C . ALA A 1 158 ? 2.182 -13.918 -19.122 1.00 87.75 158 ALA A C 1
ATOM 1298 O O . ALA A 1 158 ? 1.785 -14.988 -19.575 1.00 87.75 158 ALA A O 1
ATOM 1299 N N . CYS A 1 159 ? 3.363 -13.814 -18.502 1.00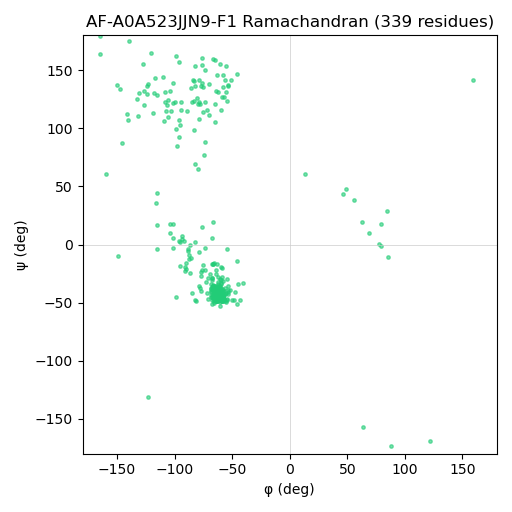 85.88 159 CYS A N 1
ATOM 1300 C CA . CYS A 1 159 ? 4.244 -14.947 -18.190 1.00 85.88 159 CYS A CA 1
ATOM 1301 C C . CYS A 1 159 ? 3.758 -15.781 -16.986 1.00 85.88 159 CYS A C 1
ATOM 1303 O O . CYS A 1 159 ? 4.507 -16.594 -16.452 1.00 85.88 159 CYS A O 1
ATOM 1305 N N . THR A 1 160 ? 2.501 -15.604 -16.572 1.00 84.44 160 THR A N 1
ATOM 1306 C CA . THR A 1 160 ? 1.811 -16.233 -15.439 1.00 84.44 160 THR A CA 1
ATOM 1307 C C . THR A 1 160 ? 2.280 -15.821 -14.048 1.00 84.44 160 THR A C 1
ATOM 1309 O O . THR A 1 160 ? 1.806 -16.401 -13.083 1.00 84.44 160 THR A O 1
ATOM 1312 N N . TYR A 1 161 ? 3.126 -14.798 -13.883 1.00 86.94 161 TYR A N 1
ATOM 1313 C CA . TYR A 1 161 ? 3.563 -14.366 -12.553 1.00 86.94 161 TYR A CA 1
ATOM 1314 C C . TYR A 1 161 ? 2.953 -13.017 -12.122 1.00 86.94 161 TYR A C 1
ATOM 1316 O O . TYR A 1 161 ? 3.075 -12.032 -12.845 1.00 86.94 161 TYR A O 1
ATOM 1324 N N . PRO A 1 162 ? 2.390 -12.901 -10.909 1.00 86.88 162 PRO A N 1
ATOM 1325 C CA . PRO A 1 162 ? 2.308 -13.935 -9.885 1.00 86.88 162 PRO A CA 1
ATOM 1326 C C . PRO A 1 162 ? 1.131 -14.897 -10.111 1.00 86.88 162 PRO A C 1
ATOM 1328 O O . PRO A 1 162 ? 0.005 -14.476 -10.355 1.00 86.88 162 PRO A O 1
ATOM 1331 N N . GLN A 1 163 ? 1.371 -16.201 -9.950 1.00 83.81 163 GLN A N 1
ATOM 1332 C CA . GLN A 1 163 ? 0.305 -17.204 -10.026 1.00 83.81 163 GLN A CA 1
ATOM 1333 C C . GLN A 1 163 ? -0.556 -17.181 -8.763 1.00 83.81 163 GLN A C 1
ATOM 1335 O O . GLN A 1 163 ? -0.033 -17.208 -7.643 1.00 83.81 163 GLN A O 1
ATOM 1340 N N . GLY A 1 164 ? -1.875 -17.228 -8.936 1.00 83.31 164 GLY A N 1
ATOM 1341 C CA . GLY A 1 164 ? -2.829 -17.470 -7.859 1.00 83.31 164 GLY A CA 1
ATOM 1342 C C . GLY A 1 164 ? -3.863 -16.366 -7.681 1.00 83.31 164 GLY A C 1
ATOM 1343 O O . GLY A 1 164 ? -4.036 -15.485 -8.515 1.00 83.31 164 GLY A O 1
ATOM 1344 N N . ASN A 1 165 ? -4.586 -16.452 -6.569 1.00 86.56 165 ASN A N 1
ATOM 1345 C CA . ASN A 1 165 ? -5.700 -15.573 -6.252 1.00 86.56 165 ASN A CA 1
ATOM 1346 C C . ASN A 1 165 ? -5.227 -14.422 -5.352 1.00 86.56 165 ASN A C 1
ATOM 1348 O O . ASN A 1 165 ? -5.174 -14.576 -4.130 1.00 86.56 165 ASN A O 1
ATOM 1352 N N . PHE A 1 166 ? -4.853 -13.304 -5.974 1.00 90.94 166 PHE A N 1
ATOM 1353 C CA . PHE A 1 166 ? -4.380 -12.102 -5.291 1.00 90.94 166 PHE A CA 1
ATOM 1354 C C . PHE A 1 166 ? -5.465 -11.040 -5.202 1.00 90.94 166 PHE A C 1
ATOM 1356 O O . PHE A 1 166 ? -6.130 -10.740 -6.191 1.00 90.94 166 PHE A O 1
ATOM 1363 N N . VAL A 1 167 ? -5.550 -10.379 -4.051 1.00 92.81 167 VAL A N 1
ATOM 1364 C CA . VAL A 1 167 ? -6.220 -9.083 -3.945 1.00 92.81 167 VAL A CA 1
ATOM 1365 C C . VAL A 1 167 ? -5.190 -7.967 -4.095 1.00 92.81 167 VAL A C 1
ATOM 1367 O O . VAL A 1 167 ? -4.212 -7.891 -3.353 1.00 92.81 167 VAL A O 1
ATOM 1370 N N . THR A 1 168 ? -5.389 -7.081 -5.068 1.00 92.75 168 THR A N 1
ATOM 1371 C CA . THR A 1 168 ? -4.561 -5.877 -5.202 1.00 92.75 168 THR A CA 1
ATOM 1372 C C . THR A 1 168 ? -5.090 -4.796 -4.269 1.00 92.75 168 THR A C 1
ATOM 1374 O O . THR A 1 168 ? -6.247 -4.412 -4.376 1.00 92.75 168 THR A O 1
ATOM 1377 N N . VAL A 1 169 ? -4.263 -4.273 -3.373 1.00 92.38 169 VAL A N 1
ATOM 1378 C CA . VAL A 1 169 ? -4.548 -3.090 -2.559 1.00 92.38 169 VAL A CA 1
ATOM 1379 C C . VAL A 1 169 ? -3.870 -1.901 -3.233 1.00 92.38 169 VAL A C 1
ATOM 1381 O O . VAL A 1 169 ? -2.661 -1.711 -3.110 1.00 92.38 169 VAL A O 1
ATOM 1384 N N . ASP A 1 170 ? -4.658 -1.129 -3.980 1.00 90.12 170 ASP A N 1
ATOM 1385 C CA . ASP A 1 170 ? -4.199 0.044 -4.726 1.00 90.12 170 ASP A CA 1
ATOM 1386 C C . ASP A 1 170 ? -5.250 1.166 -4.639 1.00 90.12 170 ASP A C 1
ATOM 1388 O O . ASP A 1 170 ? -6.310 1.076 -5.275 1.00 90.12 170 ASP A O 1
ATOM 1392 N N . PRO A 1 171 ? -4.978 2.237 -3.870 1.00 87.38 171 PRO A N 1
ATOM 1393 C CA . PRO A 1 171 ? -5.859 3.393 -3.800 1.00 87.38 171 PRO A CA 1
ATOM 1394 C C . PRO A 1 171 ? -6.180 3.992 -5.175 1.00 87.38 171 PRO A C 1
ATOM 1396 O O . PRO A 1 171 ? -7.310 4.423 -5.386 1.00 87.38 171 PRO A O 1
ATOM 1399 N N . ASP A 1 172 ? -5.247 4.001 -6.132 1.00 84.50 172 ASP A N 1
ATOM 1400 C CA . ASP A 1 172 ? -5.495 4.561 -7.464 1.00 84.50 172 ASP A CA 1
ATOM 1401 C C . ASP A 1 172 ? -6.493 3.715 -8.268 1.00 84.50 172 ASP A C 1
ATOM 1403 O O . ASP A 1 172 ? -7.376 4.277 -8.922 1.00 84.50 172 ASP A O 1
ATOM 1407 N N . ARG A 1 173 ? -6.449 2.379 -8.161 1.00 89.06 173 ARG A N 1
ATOM 1408 C CA . ARG A 1 173 ? -7.504 1.505 -8.710 1.00 89.06 173 ARG A CA 1
ATOM 1409 C C . ARG A 1 173 ? -8.846 1.736 -8.030 1.00 89.06 173 ARG A C 1
ATOM 1411 O O . ARG A 1 173 ? -9.858 1.843 -8.724 1.00 89.06 173 ARG A O 1
ATOM 1418 N N . ILE A 1 174 ? -8.859 1.846 -6.702 1.00 91.25 174 ILE A N 1
ATOM 1419 C CA . ILE A 1 174 ? -10.081 2.047 -5.911 1.00 91.25 174 ILE A CA 1
ATOM 1420 C C . ILE A 1 174 ? -10.785 3.356 -6.290 1.00 91.25 174 ILE A C 1
ATOM 1422 O O . ILE A 1 174 ? -12.013 3.385 -6.361 1.00 91.25 174 ILE A O 1
ATOM 1426 N N . LYS A 1 175 ? -10.044 4.424 -6.622 1.00 88.50 175 LYS A N 1
ATOM 1427 C CA . LYS A 1 175 ? -10.636 5.698 -7.078 1.00 88.50 175 LYS A CA 1
ATOM 1428 C C . LYS A 1 175 ? -11.588 5.534 -8.264 1.00 88.50 175 LYS A C 1
ATOM 1430 O O . LYS A 1 175 ? -12.548 6.288 -8.361 1.00 88.50 175 LYS A O 1
ATOM 1435 N N . ASN A 1 176 ? -11.389 4.539 -9.131 1.00 88.88 176 ASN A N 1
ATOM 1436 C CA . ASN A 1 176 ? -12.271 4.302 -10.283 1.00 88.88 176 ASN A CA 1
ATOM 1437 C C . ASN A 1 176 ? -13.689 3.842 -9.899 1.00 88.88 176 ASN A C 1
ATOM 1439 O O . ASN A 1 176 ? -14.599 3.937 -10.727 1.00 88.88 176 ASN A O 1
ATOM 1443 N N . TYR A 1 177 ? -13.878 3.379 -8.661 1.00 90.56 177 TYR A N 1
ATOM 1444 C CA . TYR A 1 177 ? -15.176 3.016 -8.089 1.00 90.56 177 TYR A CA 1
ATOM 1445 C C . TYR A 1 177 ? -15.895 4.211 -7.444 1.00 90.56 177 TYR A C 1
ATOM 1447 O O . TYR A 1 177 ? -17.070 4.105 -7.096 1.00 90.56 177 TYR A O 1
ATOM 1455 N N . LEU A 1 178 ? -15.216 5.354 -7.299 1.00 88.75 178 LEU A N 1
ATOM 1456 C CA . LEU A 1 178 ? -15.788 6.578 -6.745 1.00 88.75 178 LEU A CA 1
ATOM 1457 C C . LEU A 1 178 ? -16.303 7.458 -7.898 1.00 88.75 178 LEU A C 1
ATOM 1459 O O . LEU A 1 178 ? -15.500 7.911 -8.721 1.00 88.75 178 LEU A O 1
ATOM 1463 N N . PRO A 1 179 ? -17.621 7.717 -7.999 1.00 87.38 179 PRO A N 1
ATOM 1464 C CA . PRO A 1 179 ? -18.181 8.503 -9.098 1.00 87.38 179 PRO A CA 1
ATOM 1465 C C . PRO A 1 179 ? -17.592 9.915 -9.145 1.00 87.38 179 PRO A C 1
ATOM 1467 O O . PRO A 1 179 ? -17.313 10.427 -10.229 1.00 87.38 179 PRO A O 1
ATOM 1470 N N . GLU A 1 180 ? -17.286 10.496 -7.982 1.00 82.94 180 GLU A N 1
ATOM 1471 C CA . GLU A 1 180 ? -16.684 11.822 -7.880 1.00 82.94 180 GLU A CA 1
ATOM 1472 C C . GLU A 1 180 ? -15.320 11.902 -8.575 1.00 82.94 180 GLU A C 1
ATOM 1474 O O . GLU A 1 180 ? -14.948 12.956 -9.085 1.00 82.94 180 GLU A O 1
ATOM 1479 N N . PHE A 1 181 ? -14.567 10.799 -8.644 1.00 82.00 181 PHE A N 1
ATOM 1480 C CA . PHE A 1 181 ? -13.296 10.779 -9.363 1.00 82.00 181 PHE A CA 1
ATOM 1481 C C . PHE A 1 181 ? -13.507 10.950 -10.871 1.00 82.00 181 PHE A C 1
ATOM 1483 O O . PHE A 1 181 ? -12.844 11.775 -11.499 1.00 82.00 181 PHE A O 1
ATOM 1490 N N . LYS A 1 182 ? -14.471 10.219 -11.448 1.00 79.38 182 LYS A N 1
ATOM 1491 C CA . LYS A 1 182 ? -14.826 10.326 -12.873 1.00 79.38 182 LYS A CA 1
ATOM 1492 C C . LYS A 1 182 ? -15.402 11.700 -13.200 1.00 79.38 182 LYS A C 1
ATOM 1494 O O . LYS A 1 182 ? -15.026 12.290 -14.210 1.00 79.38 182 LYS A O 1
ATOM 1499 N N . GLU A 1 183 ? -16.266 12.230 -12.336 1.00 76.56 183 GLU A N 1
ATOM 1500 C CA . GLU A 1 183 ? -16.803 13.586 -12.472 1.00 76.56 183 GLU A CA 1
ATOM 1501 C C . GLU A 1 183 ? -15.683 14.632 -12.466 1.00 76.56 183 GLU A C 1
ATOM 1503 O O . GLU A 1 183 ? -15.626 15.466 -13.365 1.00 76.56 183 GLU A O 1
ATOM 1508 N N . GLN A 1 184 ? -14.744 14.554 -11.516 1.00 71.00 184 GLN A N 1
ATOM 1509 C CA . GLN A 1 184 ? -13.604 15.471 -11.451 1.00 71.00 184 GLN A CA 1
ATOM 1510 C C . GLN A 1 184 ? -12.689 15.346 -12.674 1.00 71.00 184 GLN A C 1
ATOM 1512 O O . GLN A 1 184 ? -12.208 16.360 -13.169 1.00 71.00 184 GLN A O 1
ATOM 1517 N N . ILE A 1 185 ? -12.464 14.140 -13.204 1.00 72.69 185 ILE A N 1
ATOM 1518 C CA . ILE A 1 185 ? -11.729 13.973 -14.466 1.00 72.69 185 ILE A CA 1
ATOM 1519 C C . ILE A 1 185 ? -12.474 14.669 -15.611 1.00 72.69 185 ILE A C 1
ATOM 1521 O O . ILE A 1 185 ? -11.858 15.424 -16.360 1.00 72.69 185 ILE A O 1
ATOM 1525 N N . ASN A 1 186 ? -13.786 14.447 -15.736 1.00 72.12 186 ASN A N 1
ATOM 1526 C CA . ASN A 1 186 ? -14.606 15.008 -16.812 1.00 72.12 186 ASN A CA 1
ATOM 1527 C C . ASN A 1 186 ? -14.674 16.537 -16.765 1.00 72.12 186 ASN A C 1
ATOM 1529 O O . ASN A 1 186 ? -14.405 17.178 -17.777 1.00 72.12 186 ASN A O 1
ATOM 1533 N N . LEU A 1 187 ? -14.959 17.116 -15.595 1.00 67.31 187 LEU A N 1
ATOM 1534 C CA . LEU A 1 187 ? -15.005 18.569 -15.387 1.00 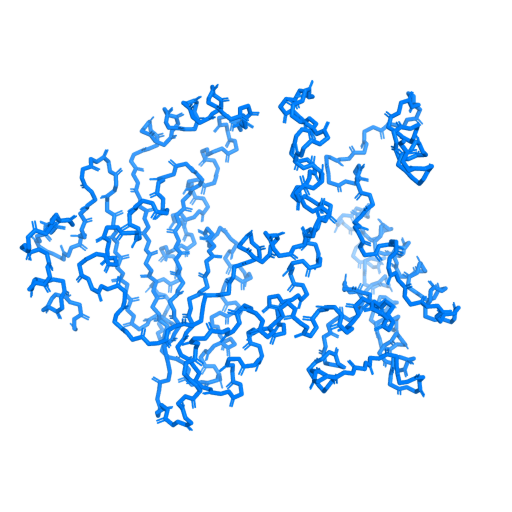67.31 187 LEU A CA 1
ATOM 1535 C C . LEU A 1 187 ? -13.675 19.242 -15.733 1.00 67.31 187 LEU A C 1
ATOM 1537 O O . LEU A 1 187 ? -13.646 20.379 -16.190 1.00 67.31 187 LEU A O 1
ATOM 1541 N N . ARG A 1 188 ? -12.563 18.531 -15.529 1.00 64.88 188 ARG A N 1
ATOM 1542 C CA . ARG A 1 188 ? -11.220 19.068 -15.739 1.00 64.88 188 ARG A CA 1
ATOM 1543 C C . ARG A 1 188 ? -10.640 18.738 -17.111 1.00 64.88 188 ARG A C 1
ATOM 1545 O O . ARG A 1 188 ? -9.512 19.147 -17.365 1.00 64.88 188 ARG A O 1
ATOM 1552 N N . LYS A 1 189 ? -11.362 18.050 -18.012 1.00 65.69 189 LYS A N 1
ATOM 1553 C CA . LYS A 1 189 ? -10.884 17.742 -19.380 1.00 65.69 189 LYS A CA 1
ATOM 1554 C C . LYS A 1 189 ? -10.391 18.998 -20.110 1.00 65.69 189 LYS A C 1
ATOM 1556 O O . LYS A 1 189 ? -9.316 18.954 -20.710 1.00 65.69 189 LYS A O 1
ATOM 1561 N N . ASN A 1 190 ? -11.098 20.112 -19.916 1.00 59.91 190 ASN A N 1
ATOM 1562 C CA . ASN A 1 190 ? -10.830 21.406 -20.549 1.00 59.91 190 ASN A CA 1
ATOM 1563 C C . ASN A 1 190 ? -9.947 22.348 -19.707 1.00 59.91 190 ASN A C 1
ATOM 1565 O O . ASN A 1 190 ? -9.744 23.493 -20.090 1.00 59.91 190 ASN A O 1
ATOM 1569 N N . LEU A 1 191 ? -9.426 21.898 -18.559 1.00 59.59 191 LEU A N 1
ATOM 1570 C CA . LEU A 1 191 ? -8.579 22.719 -17.686 1.00 59.59 191 LEU A CA 1
ATOM 1571 C C . LEU A 1 191 ? -7.087 22.430 -17.903 1.00 59.59 191 LEU A C 1
ATOM 1573 O O . LEU A 1 191 ? -6.700 21.391 -18.456 1.00 59.59 191 LEU A O 1
ATOM 1577 N N . SER A 1 192 ? -6.238 23.349 -17.441 1.00 56.53 192 SER A N 1
ATOM 1578 C CA . SER A 1 192 ? -4.783 23.206 -17.514 1.00 56.53 192 SER A CA 1
ATOM 1579 C C . SER A 1 192 ? -4.284 21.967 -16.750 1.00 56.53 192 SER A C 1
ATOM 1581 O O . SER A 1 192 ? -4.922 21.461 -15.820 1.00 56.53 192 SER A O 1
ATOM 1583 N N . ALA A 1 193 ? -3.115 21.466 -17.156 1.00 54.19 193 ALA A N 1
ATOM 1584 C CA . ALA A 1 193 ? -2.395 20.346 -16.540 1.00 54.19 193 ALA A CA 1
ATOM 1585 C C . ALA A 1 193 ? -2.290 20.448 -15.006 1.00 54.19 193 ALA A C 1
ATOM 1587 O O . ALA A 1 193 ? -2.465 19.463 -14.283 1.00 54.19 193 ALA A O 1
ATOM 1588 N N . GLU A 1 194 ? -2.044 21.660 -14.514 1.00 48.16 194 GLU A N 1
ATOM 1589 C CA . GLU A 1 194 ? -1.878 21.960 -13.095 1.00 48.16 194 GLU A CA 1
ATOM 1590 C C . GLU A 1 194 ? -3.186 21.794 -12.311 1.00 48.16 194 GLU A C 1
ATOM 1592 O O . GLU A 1 194 ? -3.198 21.181 -11.241 1.00 48.16 194 GLU A O 1
ATOM 1597 N N . ILE A 1 195 ? -4.313 22.217 -12.890 1.00 51.75 195 ILE A N 1
ATOM 1598 C CA . ILE A 1 195 ? -5.636 22.045 -12.282 1.00 51.75 195 ILE A CA 1
ATOM 1599 C C . ILE A 1 195 ? -6.073 20.574 -12.357 1.00 51.75 195 ILE A C 1
ATOM 1601 O O . ILE A 1 195 ? -6.702 20.068 -11.428 1.00 51.75 195 ILE A O 1
ATOM 1605 N N . LYS A 1 196 ? -5.696 19.814 -13.393 1.00 52.91 196 LYS A N 1
ATOM 1606 C CA . LYS A 1 196 ? -6.024 18.374 -13.519 1.00 52.91 196 LYS A CA 1
ATOM 1607 C C . LYS A 1 196 ? -5.485 17.515 -12.363 1.00 52.91 196 LYS A C 1
ATOM 1609 O O . LYS A 1 196 ? -6.131 16.535 -11.983 1.00 52.91 196 LYS A O 1
ATOM 1614 N N . ALA A 1 197 ? -4.360 17.890 -11.748 1.00 53.38 197 ALA A N 1
ATOM 1615 C CA . ALA A 1 197 ? -3.720 17.119 -10.676 1.00 53.38 197 ALA A CA 1
ATOM 1616 C C . ALA A 1 197 ? -4.564 16.991 -9.386 1.00 53.38 197 ALA A C 1
ATOM 1618 O O . ALA A 1 197 ? -4.424 16.008 -8.655 1.00 53.38 197 ALA A O 1
ATOM 1619 N N . GLY A 1 198 ? -5.484 17.925 -9.119 1.00 58.78 198 GLY A N 1
ATOM 1620 C CA . GLY A 1 198 ? -6.293 17.922 -7.891 1.00 58.78 198 GLY A CA 1
ATOM 1621 C C . GLY A 1 198 ? -7.428 16.887 -7.842 1.00 58.78 198 GLY A C 1
ATOM 1622 O O . GLY A 1 198 ? -7.890 16.554 -6.752 1.00 58.78 198 GLY A O 1
ATOM 1623 N N . ALA A 1 199 ? -7.851 16.318 -8.979 1.00 60.41 199 ALA A N 1
ATOM 1624 C CA . ALA A 1 199 ? -8.925 15.314 -9.021 1.00 60.41 199 ALA A CA 1
ATOM 1625 C C . ALA A 1 199 ? -8.564 14.049 -8.226 1.00 60.41 199 ALA A C 1
ATOM 1627 O O . ALA A 1 199 ? -9.368 13.526 -7.456 1.00 60.41 199 ALA A O 1
ATOM 1628 N N . ALA A 1 200 ? -7.317 13.588 -8.364 1.00 62.81 200 ALA A N 1
ATOM 1629 C CA . ALA A 1 200 ? -6.798 12.457 -7.603 1.00 62.81 200 ALA A CA 1
ATOM 1630 C C . ALA A 1 200 ? -6.660 12.776 -6.108 1.00 62.81 200 ALA A C 1
ATOM 1632 O O . ALA A 1 200 ? -6.802 11.864 -5.295 1.00 62.81 200 ALA A O 1
ATOM 1633 N N . GLY A 1 201 ? -6.404 14.044 -5.762 1.00 68.31 201 GLY A N 1
ATOM 1634 C CA . GLY A 1 201 ? -6.364 14.540 -4.385 1.00 68.31 201 GLY A CA 1
ATOM 1635 C C . GLY A 1 201 ? -7.742 14.547 -3.721 1.00 68.31 201 GLY A C 1
ATOM 1636 O O . GLY A 1 201 ? -7.864 14.153 -2.563 1.00 68.31 201 GLY A O 1
ATOM 1637 N N . TYR A 1 202 ? -8.790 14.894 -4.473 1.00 70.38 202 TYR A N 1
ATOM 1638 C CA . TYR A 1 202 ? -10.160 15.018 -3.965 1.00 70.38 202 TYR A CA 1
ATOM 1639 C C . TYR A 1 202 ? -10.702 13.725 -3.330 1.00 70.38 202 TYR A C 1
ATOM 1641 O O . TYR A 1 202 ? -11.329 13.752 -2.270 1.00 70.38 202 TYR A O 1
ATOM 1649 N N . VAL A 1 203 ? -10.416 12.575 -3.939 1.00 82.81 203 VAL A N 1
ATOM 1650 C CA . VAL A 1 203 ? -10.820 11.244 -3.445 1.00 82.81 203 VAL A CA 1
ATOM 1651 C C . VAL A 1 203 ? -9.685 10.489 -2.744 1.00 82.81 203 VAL A C 1
ATOM 1653 O O . VAL A 1 203 ? -9.846 9.328 -2.378 1.00 82.81 203 VAL A O 1
ATOM 1656 N N . HIS A 1 204 ? -8.518 11.115 -2.547 1.00 82.94 204 HIS A N 1
ATOM 1657 C CA . HIS A 1 204 ? -7.321 10.408 -2.087 1.00 82.94 204 HIS A CA 1
ATOM 1658 C C . HIS A 1 204 ? -7.510 9.752 -0.718 1.00 82.94 204 HIS A C 1
ATOM 1660 O O . HIS A 1 204 ? -7.307 8.544 -0.592 1.00 82.94 204 HIS A O 1
ATOM 1666 N N . LYS A 1 205 ? -7.953 10.522 0.282 1.00 84.12 205 LYS A N 1
ATOM 1667 C CA . LYS A 1 205 ? -8.163 9.994 1.636 1.00 84.12 205 LYS A CA 1
ATOM 1668 C C . LYS A 1 205 ? -9.232 8.895 1.666 1.00 84.12 205 LYS A C 1
ATOM 1670 O O . LYS A 1 205 ? -9.050 7.885 2.334 1.00 84.12 205 LYS A O 1
ATOM 1675 N N . GLU A 1 206 ? -10.302 9.039 0.882 1.00 89.62 206 GLU A N 1
ATOM 1676 C CA . GLU A 1 206 ? -11.368 8.034 0.791 1.00 89.62 206 GLU A CA 1
ATOM 1677 C C . GLU A 1 206 ? -10.919 6.736 0.122 1.00 89.62 206 GLU A C 1
ATOM 1679 O O . GLU A 1 206 ? -11.209 5.650 0.620 1.00 89.62 206 GLU A O 1
ATOM 1684 N N . SER A 1 207 ? -10.130 6.830 -0.946 1.00 90.88 207 SER A N 1
ATOM 1685 C CA . SER A 1 207 ? -9.513 5.645 -1.540 1.00 90.88 207 SER A CA 1
ATOM 1686 C C . SER A 1 207 ? -8.545 4.942 -0.580 1.00 90.88 207 SER A C 1
ATOM 1688 O O . SER A 1 207 ? -8.507 3.716 -0.554 1.00 90.88 207 SER A O 1
ATOM 1690 N N . GLY A 1 208 ? -7.816 5.696 0.255 1.00 90.31 208 GLY A N 1
ATOM 1691 C CA . GLY A 1 208 ? -6.963 5.143 1.311 1.00 90.31 208 GLY A CA 1
ATOM 1692 C C . GLY A 1 208 ? -7.762 4.441 2.412 1.00 90.31 208 GLY A C 1
ATOM 1693 O O . GLY A 1 208 ? -7.424 3.325 2.793 1.00 90.31 208 GLY A O 1
ATOM 1694 N N . TYR A 1 209 ? -8.870 5.042 2.859 1.00 92.88 209 TYR A N 1
ATOM 1695 C CA . TYR A 1 209 ? -9.808 4.432 3.810 1.00 92.88 209 TYR A CA 1
ATOM 1696 C C . TYR A 1 209 ? -10.318 3.070 3.320 1.00 92.88 209 TYR A C 1
ATOM 1698 O O . TYR A 1 209 ? -10.261 2.074 4.040 1.00 92.88 209 TYR A O 1
ATOM 1706 N N . LEU A 1 210 ? -10.774 3.009 2.067 1.00 95.44 210 LEU A N 1
ATOM 1707 C CA . LEU A 1 210 ? -11.234 1.768 1.447 1.00 95.44 210 LEU A CA 1
ATOM 1708 C C . LEU A 1 210 ? -10.099 0.744 1.302 1.00 95.44 210 LEU A C 1
ATOM 1710 O O . LEU A 1 210 ? -10.314 -0.438 1.567 1.00 95.44 210 LEU A O 1
ATOM 1714 N N . ALA A 1 211 ? -8.892 1.190 0.937 1.00 94.25 211 ALA A N 1
ATOM 1715 C CA . ALA A 1 211 ? -7.715 0.332 0.820 1.00 94.25 211 ALA A CA 1
ATOM 1716 C C . ALA A 1 211 ? -7.353 -0.336 2.156 1.00 94.25 211 ALA A C 1
ATOM 1718 O O . ALA A 1 211 ? -7.104 -1.541 2.181 1.00 94.25 211 ALA A O 1
ATOM 1719 N N . GLU A 1 212 ? -7.387 0.404 3.269 1.00 93.62 212 GLU A N 1
ATOM 1720 C CA . GLU A 1 212 ? -7.150 -0.156 4.606 1.00 93.62 212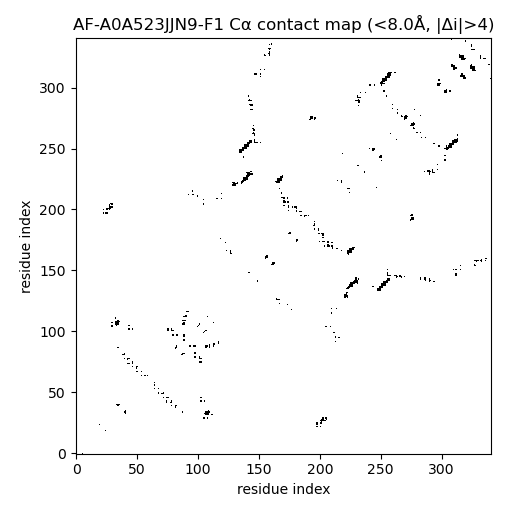 GLU A CA 1
ATOM 1721 C C . GLU A 1 212 ? -8.210 -1.198 4.987 1.00 93.62 212 GLU A C 1
ATOM 1723 O O . GLU A 1 212 ? -7.867 -2.256 5.517 1.00 93.62 212 GLU A O 1
ATOM 1728 N N . ILE A 1 213 ? -9.488 -0.961 4.662 1.00 95.88 213 ILE A N 1
ATOM 1729 C CA . ILE A 1 213 ? -10.550 -1.946 4.920 1.00 95.88 213 ILE A CA 1
ATOM 1730 C C . ILE A 1 213 ? -10.326 -3.219 4.098 1.00 95.88 213 ILE A C 1
ATOM 1732 O O . ILE A 1 213 ? -10.394 -4.319 4.648 1.00 95.88 213 ILE A O 1
ATOM 1736 N N . ILE A 1 214 ? -10.034 -3.084 2.801 1.00 95.62 214 ILE A N 1
ATOM 1737 C CA . ILE A 1 214 ? -9.745 -4.215 1.905 1.00 95.62 214 ILE A CA 1
ATOM 1738 C C . ILE A 1 214 ? -8.533 -5.005 2.412 1.00 95.62 214 ILE A C 1
ATOM 1740 O O . ILE A 1 214 ? -8.582 -6.234 2.477 1.00 95.62 214 ILE A O 1
ATOM 1744 N N . GLN A 1 215 ? -7.475 -4.317 2.845 1.00 93.31 215 GLN A N 1
ATOM 1745 C CA . GLN A 1 215 ? -6.293 -4.952 3.420 1.00 93.31 215 GLN A CA 1
ATOM 1746 C C . GLN A 1 215 ? -6.625 -5.739 4.697 1.00 93.31 215 GLN A C 1
ATOM 1748 O O . GLN A 1 215 ? -6.171 -6.871 4.855 1.00 93.31 215 GLN A O 1
ATOM 1753 N N . GLU A 1 216 ? -7.435 -5.191 5.603 1.00 93.38 216 GLU A N 1
ATOM 1754 C CA . GLU A 1 216 ? -7.835 -5.899 6.825 1.00 93.38 216 GLU A CA 1
ATOM 1755 C C . GLU A 1 216 ? -8.758 -7.099 6.533 1.00 93.38 216 GLU A C 1
ATOM 1757 O O . GLU A 1 216 ? -8.655 -8.134 7.197 1.00 93.38 216 GLU A O 1
ATOM 1762 N N . ILE A 1 217 ? -9.619 -7.022 5.509 1.00 92.69 217 ILE A N 1
ATOM 1763 C CA . ILE A 1 217 ? -10.386 -8.182 5.015 1.00 92.69 217 ILE A CA 1
ATOM 1764 C C . ILE A 1 217 ? -9.430 -9.273 4.517 1.00 92.69 217 ILE A C 1
ATOM 1766 O O . ILE A 1 217 ? -9.598 -10.451 4.853 1.00 92.69 217 ILE A O 1
ATOM 1770 N N . ALA A 1 218 ? -8.412 -8.879 3.753 1.00 91.00 218 ALA A N 1
ATOM 1771 C CA . ALA A 1 218 ? -7.408 -9.783 3.214 1.00 91.00 218 ALA A CA 1
ATOM 1772 C C . ALA A 1 218 ? -6.563 -10.436 4.318 1.00 91.00 218 ALA A C 1
ATOM 1774 O O . ALA A 1 218 ? -6.330 -11.645 4.280 1.00 91.00 218 ALA A O 1
ATOM 1775 N N . PHE A 1 219 ? -6.205 -9.684 5.364 1.00 90.44 219 PHE A N 1
ATOM 1776 C CA . PHE A 1 219 ? -5.553 -10.216 6.560 1.00 90.44 219 PHE A CA 1
ATOM 1777 C C . PHE A 1 219 ? -6.396 -11.258 7.280 1.00 90.44 219 PHE A C 1
ATOM 1779 O O . PHE A 1 219 ? -5.893 -12.348 7.554 1.00 90.44 219 PHE A O 1
ATOM 1786 N N . LYS A 1 220 ? -7.672 -10.961 7.552 1.00 89.56 220 LYS A N 1
ATOM 1787 C CA . LYS A 1 220 ? -8.581 -11.911 8.214 1.00 89.56 220 LYS A CA 1
ATOM 1788 C C . LYS A 1 220 ? -8.758 -13.200 7.417 1.00 89.56 220 LYS A C 1
ATOM 1790 O O . LYS A 1 220 ? -8.893 -14.264 8.007 1.00 89.56 220 LYS A O 1
ATOM 1795 N N . SER A 1 221 ? -8.712 -13.094 6.093 1.00 88.81 221 SER A N 1
ATOM 1796 C CA . SER A 1 221 ? -8.939 -14.212 5.175 1.00 88.81 221 SER A CA 1
ATOM 1797 C C . SER A 1 221 ? -7.643 -14.888 4.703 1.00 88.81 221 SER A C 1
ATOM 1799 O O . SER A 1 221 ? -7.709 -15.790 3.875 1.00 88.81 221 SER A O 1
ATOM 1801 N N . LYS A 1 222 ? -6.468 -14.455 5.199 1.00 89.94 222 LYS A N 1
ATOM 1802 C CA . LYS A 1 222 ? -5.132 -14.932 4.780 1.00 89.94 222 LYS A CA 1
ATOM 1803 C C . LYS A 1 222 ? -4.970 -15.003 3.251 1.00 89.94 222 LYS A C 1
ATOM 1805 O O . LYS A 1 222 ? -4.459 -15.990 2.720 1.00 89.94 222 LYS A O 1
ATOM 1810 N N . LEU A 1 223 ? -5.437 -13.972 2.548 1.00 91.69 223 LEU A N 1
ATOM 1811 C CA . LEU A 1 223 ? -5.323 -13.889 1.090 1.00 91.69 223 LEU A CA 1
ATOM 1812 C C . LEU A 1 223 ? -3.904 -13.523 0.674 1.00 91.69 223 LEU A C 1
ATOM 1814 O O . LEU A 1 223 ? -3.193 -12.852 1.411 1.00 91.69 223 LEU A O 1
ATOM 1818 N N . ASP A 1 224 ? -3.517 -13.903 -0.538 1.00 93.31 224 ASP A N 1
ATOM 1819 C CA . ASP A 1 224 ? -2.349 -13.298 -1.163 1.00 93.31 224 ASP A CA 1
ATOM 1820 C C . ASP A 1 224 ? -2.672 -11.839 -1.540 1.00 93.31 224 ASP A C 1
ATOM 1822 O O . ASP A 1 224 ? -3.762 -11.543 -2.037 1.00 93.31 224 ASP A O 1
ATOM 1826 N N . ILE A 1 225 ? -1.738 -10.917 -1.305 1.00 94.62 225 ILE A N 1
ATOM 1827 C CA . ILE A 1 225 ? -1.949 -9.473 -1.468 1.00 94.62 225 ILE A CA 1
ATOM 1828 C C . ILE A 1 225 ? -0.916 -8.897 -2.439 1.00 94.62 225 ILE A C 1
ATOM 1830 O O . ILE A 1 225 ? 0.262 -9.226 -2.362 1.00 94.62 225 ILE A O 1
ATOM 1834 N N . ILE A 1 226 ? -1.330 -8.002 -3.333 1.00 95.19 226 ILE A N 1
ATOM 1835 C CA . ILE A 1 226 ? -0.411 -7.114 -4.058 1.00 95.19 226 ILE A CA 1
ATOM 1836 C C . ILE A 1 226 ? -0.579 -5.717 -3.478 1.00 95.19 226 ILE A C 1
ATOM 1838 O O . ILE A 1 226 ? -1.673 -5.169 -3.541 1.00 95.19 226 ILE A O 1
ATOM 1842 N N . VAL A 1 227 ? 0.480 -5.135 -2.924 1.00 94.38 227 VAL A N 1
ATOM 1843 C CA . VAL A 1 227 ? 0.508 -3.722 -2.529 1.00 94.38 227 VAL A CA 1
ATOM 1844 C C . VAL A 1 227 ? 1.163 -2.942 -3.664 1.00 94.38 227 VAL A C 1
ATOM 1846 O O . VAL A 1 227 ? 2.376 -3.042 -3.879 1.00 94.38 227 VAL A O 1
ATOM 1849 N N . ASP A 1 228 ? 0.354 -2.189 -4.410 1.00 90.12 228 ASP A N 1
ATOM 1850 C CA . ASP A 1 228 ? 0.847 -1.370 -5.517 1.00 90.12 228 ASP A CA 1
ATOM 1851 C C . ASP A 1 228 ? 1.330 -0.007 -4.996 1.00 90.12 228 ASP A C 1
ATOM 1853 O O . ASP A 1 228 ? 0.595 0.734 -4.344 1.00 90.12 228 ASP A O 1
ATOM 1857 N N . GLY A 1 229 ? 2.593 0.328 -5.256 1.00 86.69 229 GLY A N 1
ATOM 1858 C CA . GLY A 1 229 ? 3.199 1.574 -4.805 1.00 86.69 229 GLY A CA 1
ATOM 1859 C C . GLY A 1 229 ? 4.508 1.883 -5.521 1.00 86.69 229 GLY A C 1
ATOM 1860 O O . GLY A 1 229 ? 4.951 1.153 -6.405 1.00 86.69 229 GLY A O 1
ATOM 1861 N N . SER A 1 230 ? 5.134 3.010 -5.188 1.00 87.88 230 SER A N 1
ATOM 1862 C CA . SER A 1 230 ? 6.499 3.290 -5.655 1.00 87.88 230 SER A CA 1
ATOM 1863 C C . SER A 1 230 ? 7.561 2.763 -4.691 1.00 87.88 230 SER A C 1
ATOM 1865 O O . SER A 1 230 ? 8.697 2.601 -5.110 1.00 87.88 230 SER A O 1
ATOM 1867 N N . LEU A 1 231 ? 7.197 2.525 -3.421 1.00 91.81 231 LEU A N 1
ATOM 1868 C CA . LEU A 1 231 ? 8.109 2.251 -2.299 1.00 91.81 231 LEU A CA 1
ATOM 1869 C C . LEU A 1 231 ? 9.149 3.367 -2.110 1.00 91.81 231 LEU A C 1
ATOM 1871 O O . LEU A 1 231 ? 10.303 3.100 -1.820 1.00 91.81 231 LEU A O 1
ATOM 1875 N N . LYS A 1 232 ? 8.764 4.638 -2.293 1.00 91.44 232 LYS A N 1
ATOM 1876 C CA . LYS A 1 232 ? 9.698 5.766 -2.094 1.00 91.44 232 LYS A CA 1
ATOM 1877 C C . LYS A 1 232 ? 9.946 6.104 -0.619 1.00 91.44 232 LYS A C 1
ATOM 1879 O O . LYS A 1 232 ? 10.974 6.673 -0.286 1.00 91.44 232 LYS A O 1
ATOM 1884 N N . ASP A 1 233 ? 8.975 5.810 0.247 1.00 91.25 233 ASP A N 1
ATOM 1885 C CA . ASP A 1 233 ? 9.038 6.134 1.672 1.00 91.25 233 ASP A CA 1
ATOM 1886 C C . ASP A 1 233 ? 9.552 4.919 2.445 1.00 91.25 233 ASP A C 1
ATOM 1888 O O . ASP A 1 233 ? 8.816 3.952 2.668 1.00 91.25 233 ASP A O 1
ATOM 1892 N N . LEU A 1 234 ? 10.825 4.959 2.836 1.00 93.44 234 LEU A N 1
ATOM 1893 C CA . LEU A 1 234 ? 11.475 3.870 3.559 1.00 93.44 234 LEU A CA 1
ATOM 1894 C C . LEU A 1 234 ? 10.809 3.576 4.908 1.00 93.44 234 LEU A C 1
ATOM 1896 O O . LEU A 1 234 ? 10.610 2.410 5.251 1.00 93.44 234 LEU A O 1
ATOM 1900 N N . GLY A 1 235 ? 10.482 4.613 5.682 1.00 92.19 235 GLY A N 1
ATOM 1901 C CA . GLY A 1 235 ? 9.950 4.460 7.035 1.00 92.19 235 GLY A CA 1
ATOM 1902 C C . GLY A 1 235 ? 8.578 3.797 7.022 1.00 92.19 235 GLY A C 1
ATOM 1903 O O . GLY A 1 235 ? 8.363 2.782 7.691 1.00 92.19 235 GLY A O 1
ATOM 1904 N N . TRP A 1 236 ? 7.678 4.327 6.196 1.00 88.19 236 TRP A N 1
ATOM 1905 C CA . TRP A 1 236 ? 6.336 3.792 6.017 1.00 88.19 236 TRP A CA 1
ATOM 1906 C C . TRP A 1 236 ? 6.361 2.385 5.416 1.00 88.19 236 TRP A C 1
ATOM 1908 O O . TRP A 1 236 ? 5.698 1.486 5.936 1.00 88.19 236 TRP A O 1
ATOM 1918 N N . THR A 1 237 ? 7.170 2.157 4.374 1.00 93.06 237 THR A N 1
ATOM 1919 C CA . THR A 1 237 ? 7.252 0.844 3.713 1.00 93.06 237 THR A CA 1
ATOM 1920 C C . THR A 1 237 ? 7.789 -0.218 4.668 1.00 93.06 237 THR A C 1
ATOM 1922 O O . THR A 1 237 ? 7.200 -1.293 4.781 1.00 93.06 237 THR A O 1
ATOM 1925 N N . ARG A 1 238 ? 8.855 0.086 5.422 1.00 96.12 238 ARG A N 1
ATOM 1926 C CA . ARG A 1 238 ? 9.416 -0.826 6.429 1.00 96.12 238 ARG A CA 1
ATOM 1927 C C . ARG A 1 238 ? 8.392 -1.162 7.509 1.00 96.12 238 ARG A C 1
ATOM 1929 O O . ARG A 1 238 ? 8.230 -2.331 7.852 1.00 96.12 238 ARG A O 1
ATOM 1936 N N . MET A 1 239 ? 7.699 -0.156 8.045 1.00 94.56 239 MET A N 1
ATOM 1937 C CA . MET A 1 239 ? 6.640 -0.358 9.037 1.00 94.56 239 MET A CA 1
ATOM 1938 C C . MET A 1 239 ? 5.545 -1.282 8.487 1.00 94.56 239 MET A C 1
ATOM 1940 O O . MET A 1 239 ? 5.140 -2.232 9.160 1.00 94.56 239 MET A O 1
ATOM 1944 N N . LEU A 1 240 ? 5.093 -1.036 7.255 1.00 91.94 240 LEU A N 1
ATOM 1945 C CA . LEU A 1 240 ? 4.067 -1.844 6.609 1.00 91.94 240 LEU A CA 1
ATOM 1946 C C . LEU A 1 240 ? 4.543 -3.288 6.398 1.00 91.94 240 LEU A C 1
ATOM 1948 O O . LEU A 1 240 ? 3.848 -4.213 6.807 1.00 91.94 240 LEU A O 1
ATOM 1952 N N . MET A 1 241 ? 5.743 -3.503 5.855 1.00 96.38 241 MET A N 1
ATOM 1953 C CA . MET A 1 241 ? 6.334 -4.839 5.698 1.00 96.38 241 MET A CA 1
ATOM 1954 C C . MET A 1 241 ? 6.436 -5.579 7.039 1.00 96.38 241 MET A C 1
ATOM 1956 O O . MET A 1 241 ? 6.018 -6.729 7.143 1.00 96.38 241 MET A O 1
ATOM 1960 N N . LYS A 1 242 ? 6.871 -4.912 8.114 1.00 95.94 242 LYS A N 1
ATOM 1961 C CA . LYS A 1 242 ? 6.887 -5.516 9.459 1.00 95.94 242 LYS A CA 1
ATOM 1962 C C . LYS A 1 242 ? 5.484 -5.897 9.949 1.00 95.94 242 LYS A C 1
ATOM 1964 O O . LYS A 1 242 ? 5.328 -6.962 10.544 1.00 95.94 242 LYS A O 1
ATOM 1969 N N . LYS A 1 243 ? 4.451 -5.099 9.638 1.00 92.94 243 LYS A N 1
ATOM 1970 C CA . LYS A 1 243 ? 3.041 -5.461 9.893 1.00 92.94 243 LYS A CA 1
ATOM 1971 C C . LYS A 1 243 ? 2.630 -6.716 9.113 1.00 92.94 243 LYS A C 1
ATOM 1973 O O . LYS A 1 243 ? 1.951 -7.568 9.668 1.00 92.94 243 LYS A O 1
ATOM 1978 N N . PHE A 1 244 ? 3.039 -6.866 7.855 1.00 95.06 244 PHE A N 1
ATOM 1979 C CA . PHE A 1 244 ? 2.775 -8.089 7.085 1.00 95.06 244 PHE A CA 1
ATOM 1980 C C . PHE A 1 244 ? 3.505 -9.309 7.674 1.00 95.06 244 PHE A C 1
ATOM 1982 O O . PHE A 1 244 ? 2.879 -10.353 7.872 1.00 95.06 244 PHE A O 1
ATOM 1989 N N . LYS A 1 245 ? 4.788 -9.175 8.044 1.00 94.38 245 LYS A N 1
ATOM 1990 C CA . LYS A 1 245 ? 5.553 -10.246 8.712 1.00 94.38 245 LYS A CA 1
ATOM 1991 C C . LYS A 1 245 ? 4.902 -10.699 10.014 1.00 94.38 245 LYS A C 1
ATOM 1993 O O . LYS A 1 245 ? 4.748 -11.899 10.217 1.00 94.38 245 LYS A O 1
ATOM 1998 N N . SER A 1 246 ? 4.450 -9.771 10.860 1.00 93.50 246 SER A N 1
ATOM 1999 C CA . SER A 1 246 ? 3.772 -10.124 12.118 1.00 93.50 246 SER A CA 1
ATOM 2000 C C . SER A 1 246 ? 2.420 -10.820 11.910 1.00 93.50 246 SER A C 1
ATOM 2002 O O . SER A 1 246 ? 1.907 -11.461 12.824 1.00 93.50 246 SER A O 1
ATOM 2004 N N . LYS A 1 247 ? 1.853 -10.748 10.699 1.00 91.44 247 LYS A N 1
ATOM 2005 C CA . LYS A 1 247 ? 0.663 -11.500 10.269 1.00 91.44 247 LYS A CA 1
ATOM 2006 C C . LYS A 1 247 ? 1.000 -12.820 9.559 1.00 91.44 247 LYS A C 1
ATOM 2008 O O . LYS A 1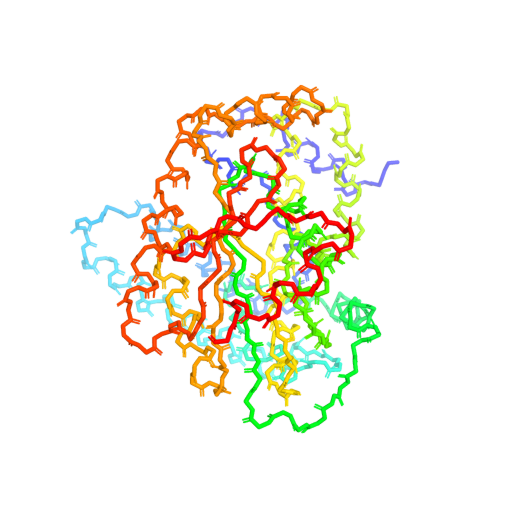 247 ? 0.094 -13.473 9.047 1.00 91.44 247 LYS A O 1
ATOM 2013 N N . GLY A 1 248 ? 2.273 -13.220 9.527 1.00 92.56 248 GLY A N 1
ATOM 2014 C CA . GLY A 1 248 ? 2.735 -14.481 8.942 1.00 92.56 248 GLY A CA 1
ATOM 2015 C C . GLY A 1 248 ? 2.866 -14.471 7.417 1.00 92.56 248 GLY A C 1
ATOM 2016 O O . GLY A 1 248 ? 2.911 -15.542 6.808 1.00 92.56 248 GLY A O 1
ATOM 2017 N N . TYR A 1 249 ? 2.906 -13.292 6.789 1.00 95.06 249 TYR A N 1
ATOM 2018 C CA . TYR A 1 249 ? 3.070 -13.185 5.341 1.00 95.06 249 TYR A CA 1
ATOM 2019 C C . TYR A 1 249 ? 4.526 -13.371 4.920 1.00 95.06 249 TYR A C 1
ATOM 2021 O O . TYR A 1 249 ? 5.437 -12.835 5.553 1.00 95.06 249 TYR A O 1
ATOM 2029 N N . LYS A 1 250 ? 4.728 -14.057 3.793 1.00 95.56 250 LYS A N 1
ATOM 2030 C CA . LYS A 1 250 ? 5.965 -13.944 3.018 1.00 95.56 250 LYS A CA 1
ATOM 2031 C C . LYS A 1 250 ? 5.948 -12.648 2.217 1.00 95.56 250 LYS A C 1
ATOM 2033 O O . LYS A 1 250 ? 4.927 -12.322 1.618 1.00 95.56 250 LYS A O 1
ATOM 2038 N N . ILE A 1 251 ? 7.057 -11.928 2.203 1.00 96.94 251 ILE A N 1
ATOM 2039 C CA . ILE A 1 251 ? 7.212 -10.639 1.540 1.00 96.94 251 ILE A CA 1
ATOM 2040 C C . ILE A 1 251 ? 8.037 -10.814 0.282 1.00 96.94 251 ILE A C 1
ATOM 2042 O O . ILE A 1 251 ? 9.183 -11.253 0.328 1.00 96.94 251 ILE A O 1
ATOM 2046 N N . GLU A 1 252 ? 7.462 -10.390 -0.829 1.00 96.06 252 GLU A N 1
ATOM 2047 C CA . GLU A 1 252 ? 8.131 -10.306 -2.111 1.00 96.06 252 GLU A CA 1
ATOM 2048 C C . GLU A 1 252 ? 8.178 -8.843 -2.560 1.00 96.06 252 GLU A C 1
ATOM 2050 O O . GLU A 1 252 ? 7.227 -8.088 -2.343 1.00 96.06 252 GLU A O 1
ATOM 2055 N N . ILE A 1 253 ? 9.268 -8.438 -3.204 1.00 96.44 253 ILE A N 1
ATOM 2056 C CA . ILE A 1 253 ? 9.368 -7.150 -3.894 1.00 96.44 253 ILE A CA 1
ATOM 2057 C C . ILE A 1 253 ? 9.548 -7.417 -5.387 1.00 96.44 253 ILE A C 1
ATOM 2059 O O . ILE A 1 253 ? 10.458 -8.146 -5.774 1.00 96.44 253 ILE A O 1
ATOM 2063 N N . ILE A 1 254 ? 8.716 -6.785 -6.216 1.00 95.81 254 ILE A N 1
ATOM 2064 C CA . ILE A 1 254 ? 8.921 -6.690 -7.665 1.00 95.81 254 ILE A CA 1
ATOM 2065 C C . ILE A 1 254 ? 9.297 -5.248 -7.980 1.00 95.81 254 ILE A C 1
ATOM 2067 O O . ILE A 1 254 ? 8.445 -4.362 -7.937 1.00 95.81 254 ILE A O 1
ATOM 2071 N N . TYR A 1 255 ? 10.563 -5.002 -8.282 1.00 96.62 255 TYR A N 1
ATOM 2072 C CA . TYR A 1 255 ? 11.089 -3.681 -8.588 1.00 96.62 255 TYR A CA 1
ATOM 2073 C C . TYR A 1 255 ? 11.266 -3.500 -10.092 1.00 96.62 255 TYR A C 1
ATOM 2075 O O . TYR A 1 255 ? 12.000 -4.243 -10.729 1.00 96.62 255 TYR A O 1
ATOM 2083 N N . VAL A 1 256 ? 10.605 -2.493 -10.660 1.00 96.50 256 VAL A N 1
ATOM 2084 C CA . VAL A 1 256 ? 10.770 -2.107 -12.063 1.00 96.50 256 VAL A CA 1
ATOM 2085 C C . VAL A 1 256 ? 11.705 -0.906 -12.145 1.00 96.50 256 VAL A C 1
ATOM 2087 O O . VAL A 1 256 ? 11.413 0.147 -11.570 1.00 96.50 256 VAL A O 1
ATOM 2090 N N . ASN A 1 257 ? 12.793 -1.049 -12.897 1.00 95.62 257 ASN A N 1
ATOM 2091 C CA . ASN A 1 257 ? 13.808 -0.023 -13.104 1.00 95.62 257 ASN A CA 1
ATOM 2092 C C . ASN A 1 257 ? 13.950 0.339 -14.599 1.00 95.62 257 ASN A C 1
ATOM 2094 O O . ASN A 1 257 ? 13.447 -0.353 -15.485 1.00 95.62 257 ASN A O 1
ATOM 2098 N N . ALA A 1 258 ? 14.607 1.465 -14.869 1.00 95.81 258 ALA A N 1
ATOM 2099 C CA . ALA A 1 258 ? 15.141 1.844 -16.177 1.00 95.81 258 ALA A CA 1
ATOM 2100 C C . ALA A 1 258 ? 16.132 3.006 -15.984 1.00 95.81 258 ALA A C 1
ATOM 2102 O O . ALA A 1 258 ? 16.097 3.690 -14.956 1.00 95.81 258 ALA A O 1
ATOM 2103 N N . LYS A 1 259 ? 16.968 3.296 -16.988 1.00 96.00 259 LYS A N 1
ATOM 2104 C CA . LYS A 1 259 ? 17.817 4.501 -16.984 1.00 96.00 259 LYS A CA 1
ATOM 2105 C C . LYS A 1 259 ? 16.988 5.775 -16.824 1.00 96.00 259 LYS A C 1
ATOM 2107 O O . LYS A 1 259 ? 15.935 5.938 -17.446 1.00 96.00 259 LYS A O 1
ATOM 2112 N N . SER A 1 260 ? 17.516 6.725 -16.053 1.00 96.19 260 SER A N 1
ATOM 2113 C CA . SER A 1 260 ? 16.869 8.015 -15.774 1.00 96.19 260 SER A CA 1
ATOM 2114 C C . SER A 1 260 ? 16.477 8.771 -17.047 1.00 96.19 260 SER A C 1
ATOM 2116 O O . SER A 1 260 ? 15.379 9.316 -17.121 1.00 96.19 260 SER A O 1
ATOM 2118 N N . GLN A 1 261 ? 17.321 8.737 -18.081 1.00 96.56 261 GLN A N 1
ATOM 2119 C CA . GLN A 1 261 ? 17.055 9.358 -19.383 1.00 96.56 261 GLN A CA 1
ATOM 2120 C C . GLN A 1 261 ? 15.795 8.788 -20.059 1.00 96.56 261 GLN A C 1
ATOM 2122 O O . GLN A 1 261 ? 14.969 9.546 -20.569 1.00 96.56 261 GLN A O 1
ATOM 2127 N N . ILE A 1 262 ? 15.603 7.465 -20.003 1.00 96.00 262 ILE A N 1
ATOM 2128 C CA . ILE A 1 262 ? 14.430 6.782 -20.569 1.00 96.00 262 ILE A CA 1
ATOM 2129 C C . ILE A 1 262 ? 13.175 7.142 -19.772 1.00 96.00 262 ILE A C 1
ATOM 2131 O O . ILE A 1 262 ? 12.140 7.465 -20.356 1.00 96.00 262 ILE A O 1
ATOM 2135 N N . ILE A 1 263 ? 13.270 7.146 -18.439 1.00 96.19 263 ILE A N 1
ATOM 2136 C CA . ILE A 1 263 ? 12.159 7.535 -17.560 1.00 96.19 263 ILE A CA 1
ATOM 2137 C C . ILE A 1 263 ? 11.729 8.977 -17.851 1.00 96.19 263 ILE A C 1
ATOM 2139 O O . ILE A 1 263 ? 10.545 9.237 -18.051 1.00 96.19 263 ILE A O 1
ATOM 2143 N N . LEU A 1 264 ? 12.681 9.909 -17.937 1.00 95.75 264 LEU A N 1
ATOM 2144 C CA . LEU A 1 264 ? 12.408 11.314 -18.237 1.00 95.75 264 LEU A CA 1
ATOM 2145 C C . LEU A 1 264 ? 11.753 11.495 -19.610 1.00 95.75 264 LEU A C 1
ATOM 2147 O O . LEU A 1 264 ? 10.795 12.260 -19.729 1.00 95.75 264 LEU A O 1
ATOM 2151 N N . LYS A 1 265 ? 12.216 10.764 -20.632 1.00 95.25 265 LYS A N 1
ATOM 2152 C CA . LYS A 1 265 ? 11.587 10.760 -21.960 1.00 95.25 265 LYS A CA 1
ATOM 2153 C C . LYS A 1 265 ? 10.127 10.299 -21.876 1.00 95.25 265 LYS A C 1
ATOM 2155 O O . LYS A 1 265 ? 9.238 11.001 -22.352 1.00 95.25 265 LYS A O 1
ATOM 2160 N N . ARG A 1 266 ? 9.857 9.186 -21.185 1.00 94.44 266 ARG A N 1
ATOM 2161 C CA . ARG A 1 266 ? 8.497 8.646 -20.989 1.00 94.44 266 ARG A CA 1
ATOM 2162 C C . ARG A 1 266 ? 7.588 9.587 -20.200 1.00 94.44 266 ARG A C 1
ATOM 2164 O O . ARG A 1 266 ? 6.406 9.699 -20.517 1.00 94.44 266 ARG A O 1
ATOM 2171 N N . VAL A 1 267 ? 8.114 10.271 -19.182 1.00 91.62 267 VAL A N 1
ATOM 2172 C CA . VAL A 1 267 ? 7.355 11.282 -18.430 1.00 91.62 267 VAL A CA 1
ATOM 2173 C C . VAL A 1 267 ? 6.952 12.434 -19.346 1.00 91.62 267 VAL A C 1
ATOM 2175 O O . VAL A 1 267 ? 5.775 12.784 -19.360 1.00 91.62 267 VAL A O 1
ATOM 2178 N N . LYS A 1 268 ? 7.872 12.958 -20.168 1.00 91.12 268 LYS A N 1
ATOM 2179 C CA . LYS A 1 268 ? 7.560 14.011 -21.151 1.00 91.12 268 LYS A CA 1
ATOM 2180 C C . LYS A 1 268 ? 6.532 13.552 -22.187 1.00 91.12 268 LYS A C 1
ATOM 2182 O O . LYS A 1 268 ? 5.582 14.271 -22.482 1.00 91.12 268 LYS A O 1
ATOM 2187 N N . GLU A 1 269 ? 6.670 12.337 -22.710 1.00 91.31 269 GLU A N 1
ATOM 2188 C CA . GLU A 1 269 ? 5.696 11.765 -23.648 1.00 91.31 269 GLU A CA 1
ATOM 2189 C C . GLU A 1 269 ? 4.309 11.614 -23.015 1.00 91.31 269 GLU A C 1
ATOM 2191 O O . GLU A 1 269 ? 3.297 11.938 -23.640 1.00 91.31 269 GLU A O 1
ATOM 2196 N N . ARG A 1 270 ? 4.246 11.160 -21.758 1.00 85.19 270 ARG A N 1
ATOM 2197 C CA . ARG A 1 270 ? 3.001 11.092 -20.988 1.00 85.19 270 ARG A CA 1
ATOM 2198 C C . ARG A 1 270 ? 2.423 12.484 -20.749 1.00 85.19 270 ARG A C 1
ATOM 2200 O O . ARG A 1 270 ? 1.217 12.646 -20.901 1.00 85.19 270 ARG A O 1
ATOM 2207 N N . ALA A 1 271 ? 3.251 13.471 -20.421 1.00 84.06 271 ALA A N 1
ATOM 2208 C CA . ALA A 1 271 ? 2.825 14.854 -20.252 1.00 84.06 271 ALA A CA 1
ATOM 2209 C C . ALA A 1 271 ? 2.171 15.385 -21.532 1.00 84.06 271 ALA A C 1
ATOM 2211 O O . ALA A 1 271 ? 1.060 15.903 -21.465 1.00 84.06 271 ALA A O 1
ATOM 2212 N N . ARG A 1 272 ? 2.777 15.135 -22.702 1.00 82.75 272 ARG A N 1
ATOM 2213 C CA . ARG A 1 272 ? 2.204 15.496 -24.009 1.00 82.75 272 ARG A CA 1
ATOM 2214 C C . ARG A 1 272 ? 0.859 14.812 -24.277 1.00 82.75 272 ARG A C 1
ATOM 2216 O O . ARG A 1 272 ? -0.050 15.442 -24.796 1.00 82.75 272 ARG A O 1
ATOM 2223 N N . LYS A 1 273 ? 0.723 13.529 -23.922 1.00 80.38 273 LYS A N 1
ATOM 2224 C CA . LYS A 1 273 ? -0.500 12.740 -24.175 1.00 80.38 273 LYS A CA 1
ATOM 2225 C C . LYS A 1 273 ? -1.639 13.045 -23.204 1.00 80.38 273 LYS A C 1
ATOM 2227 O O . LYS A 1 273 ? -2.797 13.034 -23.598 1.00 80.38 273 LYS A O 1
ATOM 2232 N N . THR A 1 274 ? -1.332 13.238 -21.924 1.00 74.19 274 THR A N 1
ATOM 2233 C CA . THR A 1 274 ? -2.349 13.297 -20.860 1.00 74.19 274 THR A CA 1
ATOM 2234 C C . THR A 1 274 ? -2.442 14.661 -20.188 1.00 74.19 274 THR A C 1
ATOM 2236 O O . THR A 1 274 ? -3.243 14.827 -19.271 1.00 74.19 274 THR A O 1
ATOM 2239 N N . GLY A 1 275 ? -1.575 15.609 -20.548 1.00 68.44 275 GLY A N 1
ATOM 2240 C CA . GLY A 1 275 ? -1.403 16.864 -19.820 1.00 68.44 275 GLY A CA 1
ATOM 2241 C C . GLY A 1 275 ? -0.895 16.664 -18.390 1.00 68.44 275 GLY A C 1
ATOM 2242 O O . GLY A 1 275 ? -1.098 17.531 -17.557 1.00 68.44 275 GLY A O 1
ATOM 2243 N N . ARG A 1 276 ? -0.301 15.510 -18.047 1.00 69.56 276 ARG A N 1
ATOM 2244 C CA . ARG A 1 276 ? 0.257 15.274 -16.704 1.00 69.56 276 ARG A CA 1
ATOM 2245 C C . ARG A 1 276 ? 1.755 15.522 -16.740 1.00 69.56 276 ARG A C 1
ATOM 2247 O O . ARG A 1 276 ? 2.519 14.576 -16.922 1.00 69.56 276 ARG A O 1
ATOM 2254 N N . ASP A 1 277 ? 2.140 16.779 -16.580 1.00 78.06 277 ASP A N 1
ATOM 2255 C CA . ASP A 1 277 ? 3.545 17.150 -16.475 1.00 78.06 277 ASP A CA 1
ATOM 2256 C C . ASP A 1 277 ? 4.059 16.998 -15.040 1.00 78.06 277 ASP A C 1
ATOM 2258 O O . ASP A 1 277 ? 3.333 17.233 -14.069 1.00 78.06 277 ASP A O 1
ATOM 2262 N N . ILE A 1 278 ? 5.300 16.539 -14.907 1.00 80.94 278 ILE A N 1
ATOM 2263 C CA . ILE A 1 278 ? 5.977 16.385 -13.623 1.00 80.94 278 ILE A CA 1
ATOM 2264 C C . ILE A 1 278 ? 7.372 16.997 -13.764 1.00 80.94 278 ILE A C 1
ATOM 2266 O O . ILE A 1 278 ? 8.123 16.556 -14.638 1.00 80.94 278 ILE A O 1
ATOM 2270 N N . PRO A 1 279 ? 7.755 17.951 -12.893 1.00 87.56 279 PRO A N 1
ATOM 2271 C CA . PRO A 1 279 ? 9.060 18.592 -12.968 1.00 87.56 279 PRO A CA 1
ATOM 2272 C C . PRO A 1 279 ? 10.205 17.578 -12.973 1.00 87.56 279 PRO A C 1
ATOM 2274 O O . PRO A 1 279 ? 10.206 16.626 -12.187 1.00 87.56 279 PRO A O 1
ATOM 2277 N N . ARG A 1 280 ? 11.207 17.812 -13.828 1.00 90.81 280 ARG A N 1
ATOM 2278 C CA . ARG A 1 280 ? 12.380 16.937 -13.995 1.00 90.81 280 ARG A CA 1
ATOM 2279 C C . ARG A 1 280 ? 13.020 16.562 -12.658 1.00 90.81 280 ARG A C 1
ATOM 2281 O O . ARG A 1 280 ? 13.250 15.379 -12.415 1.00 90.81 280 ARG A O 1
ATOM 2288 N N . ASP A 1 281 ? 13.250 17.539 -11.789 1.00 91.81 281 ASP A N 1
ATOM 2289 C CA . ASP A 1 281 ? 13.917 17.314 -10.503 1.00 91.81 281 ASP A CA 1
ATOM 2290 C C . ASP A 1 281 ? 13.077 16.438 -9.574 1.00 91.81 281 ASP A C 1
ATOM 2292 O O . ASP A 1 281 ? 13.606 15.558 -8.902 1.00 91.81 281 ASP A O 1
ATOM 2296 N N . THR A 1 282 ? 11.747 16.583 -9.615 1.00 89.94 282 THR A N 1
ATOM 2297 C CA . THR A 1 282 ? 10.831 15.694 -8.882 1.00 89.94 282 THR A CA 1
ATOM 2298 C C . THR A 1 282 ? 10.959 14.248 -9.362 1.00 89.94 282 THR A C 1
ATOM 2300 O O . THR A 1 282 ? 10.931 13.324 -8.548 1.00 89.94 282 THR A O 1
ATOM 2303 N N . VAL A 1 283 ? 11.129 14.029 -10.670 1.00 92.62 283 VAL A N 1
ATOM 2304 C CA . VAL A 1 283 ? 11.337 12.683 -11.225 1.00 92.62 283 VAL A CA 1
ATOM 2305 C C . VAL A 1 283 ? 12.692 12.117 -10.802 1.00 92.62 283 VAL A C 1
ATOM 2307 O O . VAL A 1 283 ? 12.756 10.966 -10.378 1.00 92.62 283 VAL A O 1
ATOM 2310 N N . LEU A 1 284 ? 13.765 12.909 -10.871 1.00 94.56 284 LEU A N 1
ATOM 2311 C CA . LEU A 1 284 ? 15.115 12.475 -10.491 1.00 94.56 284 LEU A CA 1
ATOM 2312 C C . LEU A 1 284 ? 15.217 12.126 -9.002 1.00 94.56 284 LEU A C 1
ATOM 2314 O O . LEU A 1 284 ? 15.739 11.063 -8.659 1.00 94.56 284 LEU A O 1
ATOM 2318 N N . VAL A 1 285 ? 14.655 12.968 -8.130 1.00 93.75 285 VAL A N 1
ATOM 2319 C CA . VAL A 1 285 ? 14.546 12.681 -6.694 1.00 93.75 285 VAL A CA 1
ATOM 2320 C C . VAL A 1 285 ? 13.775 11.382 -6.479 1.00 93.75 285 VAL A C 1
ATOM 2322 O O . VAL A 1 285 ? 14.256 10.496 -5.779 1.00 93.75 285 VAL A O 1
ATOM 2325 N N . ASN A 1 286 ? 12.636 11.202 -7.155 1.00 93.75 286 ASN A N 1
ATOM 2326 C CA . ASN A 1 286 ? 11.845 9.984 -7.009 1.00 93.75 286 ASN A CA 1
ATOM 2327 C C . ASN A 1 286 ? 12.585 8.715 -7.463 1.00 93.75 286 ASN A C 1
ATOM 2329 O O . ASN A 1 286 ? 12.442 7.678 -6.820 1.00 93.75 286 ASN A O 1
ATOM 2333 N N . ILE A 1 287 ? 13.375 8.783 -8.540 1.00 95.94 287 ILE A N 1
ATOM 2334 C CA . ILE A 1 287 ? 14.229 7.670 -8.986 1.00 95.94 287 ILE A CA 1
ATOM 2335 C C . ILE A 1 287 ? 15.215 7.280 -7.881 1.00 95.94 287 ILE A C 1
ATOM 2337 O O . ILE A 1 287 ? 15.313 6.101 -7.537 1.00 95.94 287 ILE A O 1
ATOM 2341 N N . SER A 1 288 ? 15.906 8.266 -7.303 1.00 95.31 288 SER A N 1
ATOM 2342 C CA . SER A 1 288 ? 16.882 8.042 -6.232 1.00 95.31 288 SER A CA 1
ATOM 2343 C C . SE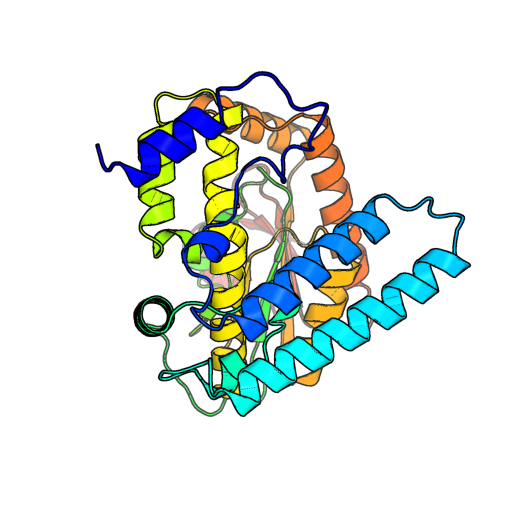R A 1 288 ? 16.229 7.471 -4.967 1.00 95.31 288 SER A C 1
ATOM 2345 O O . SER A 1 288 ? 16.674 6.449 -4.449 1.00 95.31 288 SER A O 1
ATOM 2347 N N . GLU A 1 289 ? 15.127 8.067 -4.503 1.00 95.31 289 GLU A N 1
ATOM 2348 C CA . GLU A 1 289 ? 14.397 7.628 -3.305 1.00 95.31 289 GLU A CA 1
ATOM 2349 C C . GLU A 1 289 ? 13.908 6.180 -3.412 1.00 95.31 289 GLU A C 1
ATOM 2351 O O . GLU A 1 289 ? 14.070 5.396 -2.473 1.00 95.31 289 GLU A O 1
ATOM 2356 N N . VAL A 1 290 ? 13.323 5.811 -4.557 1.00 96.31 290 VAL A N 1
ATOM 2357 C CA . VAL A 1 290 ? 12.824 4.450 -4.791 1.00 96.31 290 VAL A CA 1
ATOM 2358 C C . VAL A 1 290 ? 13.979 3.454 -4.826 1.00 96.31 290 VAL A C 1
ATOM 2360 O O . VAL A 1 290 ? 13.921 2.441 -4.131 1.00 96.31 290 VAL A O 1
ATOM 2363 N N . SER A 1 291 ? 15.043 3.752 -5.579 1.00 95.69 291 SER A N 1
ATOM 2364 C CA . SER A 1 291 ? 16.219 2.880 -5.679 1.00 95.69 291 SER A CA 1
ATOM 2365 C C . SER A 1 291 ? 16.869 2.645 -4.310 1.00 95.69 291 SER A C 1
ATOM 2367 O O . SER A 1 291 ? 17.098 1.502 -3.905 1.00 95.69 291 SER A O 1
ATOM 2369 N N . ASN A 1 292 ? 17.079 3.718 -3.541 1.00 96.81 292 ASN A N 1
ATOM 2370 C CA . ASN A 1 292 ? 17.650 3.640 -2.198 1.00 96.81 292 ASN A CA 1
ATOM 2371 C C . ASN A 1 292 ? 16.754 2.847 -1.242 1.00 96.81 292 ASN A C 1
ATOM 2373 O O . ASN A 1 292 ? 17.247 1.993 -0.505 1.00 96.81 292 ASN A O 1
ATOM 2377 N N . THR A 1 293 ? 15.441 3.085 -1.273 1.00 97.06 293 THR A N 1
ATOM 2378 C CA . THR A 1 293 ? 14.497 2.372 -0.406 1.00 97.06 293 THR A CA 1
ATOM 2379 C C . THR A 1 293 ? 14.483 0.879 -0.708 1.00 97.06 293 THR A C 1
ATOM 2381 O O . THR A 1 293 ? 14.628 0.077 0.213 1.00 97.06 293 THR A O 1
ATOM 2384 N N . VAL A 1 294 ? 14.377 0.491 -1.983 1.00 96.56 294 VAL A N 1
ATOM 2385 C CA . VAL A 1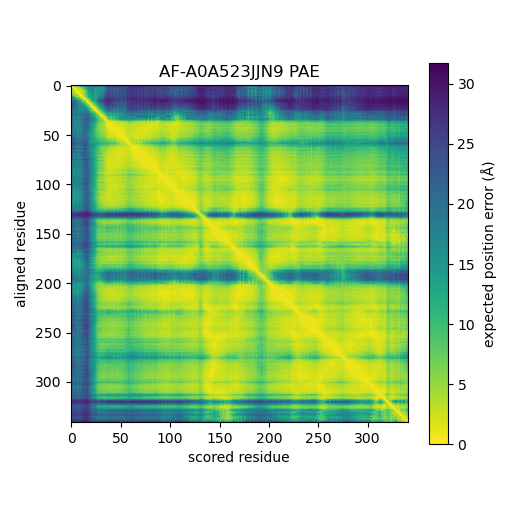 294 ? 14.410 -0.920 -2.393 1.00 96.56 294 VAL A CA 1
ATOM 2386 C C . VAL A 1 294 ? 15.723 -1.572 -1.962 1.00 96.56 294 VAL A C 1
ATOM 2388 O O . VAL A 1 294 ? 15.681 -2.610 -1.308 1.00 96.56 294 VAL A O 1
ATOM 2391 N N . LYS A 1 295 ? 16.873 -0.937 -2.231 1.00 96.25 295 LYS A N 1
ATOM 2392 C CA . LYS A 1 295 ? 18.203 -1.439 -1.843 1.00 96.25 295 LYS A CA 1
ATOM 2393 C C . LYS A 1 295 ? 18.339 -1.667 -0.337 1.00 96.25 295 LYS A C 1
ATOM 2395 O O . LYS A 1 295 ? 18.980 -2.628 0.079 1.00 96.25 295 LYS A O 1
ATOM 2400 N N . ILE A 1 296 ? 17.787 -0.775 0.484 1.00 97.62 296 ILE A N 1
ATOM 2401 C CA . ILE A 1 296 ? 17.830 -0.911 1.944 1.00 97.62 296 ILE A CA 1
ATOM 2402 C C . ILE A 1 296 ? 16.920 -2.056 2.402 1.00 97.62 296 ILE A C 1
ATOM 2404 O O . ILE A 1 296 ? 17.347 -2.887 3.199 1.00 97.62 296 ILE A O 1
ATOM 2408 N N . LEU A 1 297 ? 15.684 -2.119 1.899 1.00 96.94 297 LEU A N 1
ATOM 2409 C CA . LEU A 1 297 ? 14.699 -3.116 2.325 1.00 96.94 297 LEU A CA 1
ATOM 2410 C C . LEU A 1 297 ? 15.101 -4.542 1.935 1.00 96.94 297 LEU A C 1
ATOM 2412 O O . LEU A 1 297 ? 14.932 -5.453 2.740 1.00 96.94 297 LEU A O 1
ATOM 2416 N N . THR A 1 298 ? 15.656 -4.742 0.737 1.00 95.00 298 THR A N 1
ATOM 2417 C CA . THR A 1 298 ? 16.093 -6.070 0.272 1.00 95.00 298 THR A CA 1
ATOM 2418 C C . THR A 1 298 ? 17.305 -6.598 1.035 1.00 95.00 298 THR A C 1
ATOM 2420 O O . THR A 1 298 ? 17.469 -7.809 1.144 1.00 95.00 298 THR A O 1
ATOM 2423 N N . LYS A 1 299 ? 18.132 -5.709 1.599 1.00 95.88 299 LYS A N 1
ATOM 2424 C CA . LYS A 1 299 ? 19.278 -6.069 2.448 1.00 95.88 299 LYS A CA 1
ATOM 2425 C C . LYS A 1 299 ? 18.924 -6.223 3.930 1.00 95.88 299 LYS A C 1
ATOM 2427 O O . LYS A 1 299 ? 19.745 -6.727 4.695 1.00 95.88 299 LYS A O 1
ATOM 2432 N N . GLU A 1 300 ? 17.738 -5.794 4.364 1.00 96.44 300 GLU A N 1
ATOM 2433 C CA . GLU A 1 300 ? 17.304 -5.940 5.757 1.00 96.44 300 GLU A CA 1
ATOM 2434 C C . GLU A 1 300 ? 17.021 -7.421 6.059 1.00 96.44 300 GLU A C 1
ATOM 2436 O O . GLU A 1 300 ? 16.078 -8.023 5.535 1.00 96.44 300 GLU A O 1
ATOM 2441 N N . ARG A 1 301 ? 17.866 -8.024 6.906 1.00 94.88 301 ARG A N 1
ATOM 2442 C CA . ARG A 1 301 ? 17.843 -9.462 7.203 1.00 94.88 301 ARG A CA 1
ATOM 2443 C C . ARG A 1 301 ? 16.457 -9.917 7.667 1.00 94.88 301 ARG A C 1
ATOM 2445 O O . ARG A 1 301 ? 15.923 -9.420 8.655 1.00 94.88 301 ARG A O 1
ATOM 2452 N N . GLY A 1 302 ? 15.901 -10.905 6.966 1.00 92.88 302 GLY A N 1
ATOM 2453 C CA . GLY A 1 302 ? 14.619 -11.530 7.299 1.00 92.88 302 GLY A CA 1
ATOM 2454 C C . GLY A 1 302 ? 13.377 -10.716 6.919 1.00 92.88 302 GLY A C 1
ATOM 2455 O O . GLY A 1 302 ? 12.263 -11.187 7.161 1.00 92.88 302 GLY A O 1
ATOM 2456 N N . LEU A 1 303 ? 13.528 -9.527 6.318 1.00 96.19 303 LEU A N 1
ATOM 2457 C CA . LEU A 1 303 ? 12.388 -8.696 5.926 1.00 96.19 303 LEU A CA 1
ATOM 2458 C C . LEU A 1 303 ? 11.786 -9.120 4.583 1.00 96.19 303 LEU A C 1
ATOM 2460 O O . LEU A 1 303 ? 10.570 -9.265 4.492 1.00 96.19 303 LEU A O 1
ATOM 2464 N N . VAL A 1 304 ? 12.615 -9.329 3.562 1.00 96.62 304 VAL A N 1
ATOM 2465 C CA . VAL A 1 304 ? 12.185 -9.690 2.204 1.00 96.62 304 VAL A CA 1
ATOM 2466 C C . VAL A 1 304 ? 12.551 -11.147 1.943 1.00 96.62 304 VAL A C 1
ATOM 2468 O O . VAL A 1 304 ? 13.710 -11.524 2.071 1.00 96.62 304 VAL A O 1
ATOM 2471 N N . ASP A 1 305 ? 11.560 -11.971 1.604 1.00 95.12 305 ASP A N 1
ATOM 2472 C CA . ASP A 1 305 ? 11.758 -13.391 1.286 1.00 95.12 305 ASP A CA 1
ATOM 2473 C C . ASP A 1 305 ? 12.105 -13.605 -0.190 1.00 95.12 305 ASP A C 1
ATOM 2475 O O . ASP A 1 305 ? 12.701 -14.618 -0.541 1.00 95.12 305 ASP A O 1
ATOM 2479 N N . LYS A 1 306 ? 11.707 -12.670 -1.062 1.00 93.38 306 LYS A N 1
ATOM 2480 C CA . LYS A 1 306 ? 11.951 -12.749 -2.503 1.00 93.38 306 LYS A CA 1
ATOM 2481 C C . LYS A 1 306 ? 12.077 -11.371 -3.135 1.00 93.38 306 LYS A C 1
ATOM 2483 O O . LYS A 1 306 ? 11.270 -10.483 -2.867 1.00 93.38 306 LYS A O 1
ATOM 2488 N N . PHE A 1 307 ? 13.047 -11.213 -4.023 1.00 93.38 307 PHE A N 1
ATOM 2489 C CA . PHE A 1 307 ? 13.256 -9.989 -4.786 1.00 93.38 307 PHE A CA 1
ATOM 2490 C C . PHE A 1 307 ? 13.307 -10.306 -6.279 1.00 93.38 307 PHE A C 1
ATOM 2492 O O . PHE A 1 307 ? 13.990 -11.239 -6.691 1.00 93.38 307 PHE A O 1
ATOM 2499 N N . ILE A 1 308 ? 12.562 -9.539 -7.071 1.00 92.31 308 ILE A N 1
ATOM 2500 C CA . ILE A 1 308 ? 12.528 -9.622 -8.530 1.00 92.31 308 ILE A CA 1
ATOM 2501 C C . ILE A 1 308 ? 12.815 -8.227 -9.061 1.00 92.31 308 ILE A C 1
ATOM 2503 O O . ILE A 1 308 ? 12.058 -7.297 -8.783 1.00 92.31 308 ILE A O 1
ATOM 2507 N N . GLU A 1 309 ? 13.875 -8.086 -9.843 1.00 93.88 309 GLU A N 1
ATOM 2508 C CA . GLU A 1 309 ? 14.188 -6.848 -10.545 1.00 93.88 309 GLU A CA 1
ATOM 2509 C C . GLU A 1 309 ? 13.829 -6.986 -12.024 1.00 93.88 309 GLU A C 1
ATOM 2511 O O . GLU A 1 309 ? 14.134 -7.992 -12.663 1.00 93.88 309 GLU A O 1
ATOM 2516 N N . ILE A 1 310 ? 13.130 -5.986 -12.558 1.00 94.31 310 ILE A N 1
ATOM 2517 C CA . ILE A 1 310 ? 12.723 -5.919 -13.956 1.00 94.31 310 ILE A CA 1
ATOM 2518 C C . ILE A 1 310 ? 13.351 -4.684 -14.579 1.00 94.31 310 ILE A C 1
ATOM 2520 O O . ILE A 1 310 ? 12.961 -3.556 -14.262 1.00 94.31 310 ILE A O 1
ATOM 2524 N N . ASN A 1 311 ? 14.264 -4.897 -15.520 1.00 94.56 311 ASN A N 1
ATOM 2525 C CA . ASN A 1 311 ? 14.746 -3.837 -16.384 1.00 94.56 311 ASN A CA 1
ATOM 2526 C C . ASN A 1 311 ? 13.709 -3.564 -17.475 1.00 94.56 311 ASN A C 1
ATOM 2528 O O . ASN A 1 311 ? 13.345 -4.449 -18.246 1.00 94.56 311 ASN A O 1
ATOM 2532 N N . ASN A 1 312 ? 13.219 -2.328 -17.531 1.00 95.62 312 ASN A N 1
ATOM 2533 C CA . ASN A 1 312 ? 12.229 -1.882 -18.504 1.00 95.62 312 ASN A CA 1
ATOM 2534 C C . ASN A 1 312 ? 12.787 -0.792 -19.430 1.00 95.62 312 ASN A C 1
ATOM 2536 O O . ASN A 1 312 ? 12.076 0.153 -19.781 1.00 95.62 312 ASN A O 1
ATOM 2540 N N . GLU A 1 313 ? 14.066 -0.862 -19.802 1.00 92.62 313 GLU A N 1
ATOM 2541 C CA . GLU A 1 313 ? 14.639 0.031 -20.818 1.00 92.62 313 GLU A CA 1
ATOM 2542 C C . GLU A 1 313 ? 14.033 -0.255 -22.201 1.00 92.62 313 GLU A C 1
ATOM 2544 O O . GLU A 1 313 ? 13.608 0.679 -22.881 1.00 92.62 313 GLU A O 1
ATOM 2549 N N . ASN A 1 314 ? 13.897 -1.540 -22.548 1.00 88.94 314 ASN A N 1
ATOM 2550 C CA . ASN A 1 314 ? 13.346 -2.035 -23.813 1.00 88.94 314 ASN A CA 1
ATOM 2551 C C . ASN A 1 314 ? 12.153 -2.974 -23.551 1.00 88.94 314 ASN A C 1
ATOM 2553 O O . ASN A 1 314 ? 11.253 -2.647 -22.776 1.00 88.94 314 ASN A O 1
ATOM 2557 N N . ILE A 1 315 ? 12.144 -4.152 -24.183 1.00 87.19 315 ILE A N 1
ATOM 2558 C CA . ILE A 1 315 ? 11.294 -5.270 -23.770 1.00 87.19 315 ILE A CA 1
ATOM 2559 C C . ILE A 1 315 ? 11.632 -5.580 -22.303 1.00 87.19 315 ILE A C 1
ATOM 2561 O O . ILE A 1 315 ? 12.816 -5.759 -22.011 1.00 87.19 315 ILE A O 1
ATOM 2565 N N . PRO A 1 316 ? 10.645 -5.631 -21.387 1.00 90.50 316 PRO A N 1
ATOM 2566 C CA . PRO A 1 316 ? 10.909 -5.889 -19.980 1.00 90.50 316 PRO A CA 1
ATOM 2567 C C . PRO A 1 316 ? 11.691 -7.193 -19.797 1.00 90.50 316 PRO A C 1
ATOM 2569 O O . PRO A 1 316 ? 11.295 -8.220 -20.350 1.00 90.50 316 PRO A O 1
ATOM 2572 N N . THR A 1 317 ? 12.769 -7.169 -19.018 1.00 89.88 317 THR A N 1
ATOM 2573 C CA . THR A 1 317 ? 13.566 -8.359 -18.692 1.00 89.88 317 THR A CA 1
ATOM 2574 C C . THR A 1 317 ? 13.674 -8.544 -17.190 1.00 89.88 317 THR A C 1
ATOM 2576 O O . THR A 1 317 ? 13.939 -7.577 -16.484 1.00 89.88 317 THR A O 1
ATOM 2579 N N . VAL A 1 318 ? 13.525 -9.775 -16.701 1.00 87.75 318 VAL A N 1
ATOM 2580 C CA . VAL A 1 318 ? 13.858 -10.107 -15.308 1.00 87.75 318 VAL A CA 1
ATOM 2581 C C . VAL A 1 318 ? 15.369 -10.256 -15.196 1.00 87.75 318 VAL A C 1
ATOM 2583 O O . VAL A 1 318 ? 15.956 -11.075 -15.909 1.00 87.75 318 VAL A O 1
ATOM 2586 N N . ASP A 1 319 ? 15.983 -9.472 -14.315 1.00 78.88 319 ASP A N 1
ATOM 2587 C CA . ASP A 1 319 ? 17.402 -9.569 -13.993 1.00 78.88 319 ASP A CA 1
ATOM 2588 C C . ASP A 1 319 ? 17.576 -10.685 -12.946 1.00 78.88 319 ASP A C 1
ATOM 2590 O O . ASP A 1 319 ? 17.321 -10.497 -11.757 1.00 78.88 319 ASP A O 1
ATOM 2594 N N . SER A 1 320 ? 17.955 -11.885 -13.401 1.00 66.19 320 SER A N 1
ATOM 2595 C CA . SER A 1 320 ? 18.437 -12.958 -12.519 1.00 66.19 320 SER A CA 1
ATOM 2596 C C . SER A 1 320 ? 19.969 -12.943 -12.482 1.00 66.19 320 SER A C 1
ATOM 2598 O O . SER A 1 320 ? 20.596 -12.431 -13.409 1.00 66.19 320 SER A O 1
ATOM 2600 N N . THR A 1 321 ? 20.578 -13.495 -11.426 1.00 54.31 321 THR A N 1
ATOM 2601 C CA . THR A 1 321 ? 22.008 -13.375 -11.053 1.00 54.31 321 THR A CA 1
ATOM 2602 C C . THR A 1 321 ? 23.034 -13.772 -12.126 1.00 54.31 321 THR A C 1
ATOM 2604 O O . THR A 1 321 ? 24.231 -13.596 -11.907 1.00 54.31 321 THR A O 1
ATOM 2607 N N . SER A 1 322 ? 22.621 -14.266 -13.297 1.00 58.22 322 SER A N 1
ATOM 2608 C CA . SER A 1 322 ? 23.530 -14.519 -14.427 1.00 58.22 322 SER A CA 1
ATOM 2609 C C . SER A 1 322 ? 22.908 -14.355 -15.822 1.00 58.22 322 SER A C 1
ATOM 2611 O O . SER A 1 322 ? 23.642 -14.377 -16.806 1.00 58.22 322 SER A O 1
ATOM 2613 N N . GLN A 1 323 ? 21.582 -14.200 -15.954 1.00 67.81 323 GLN A N 1
ATOM 2614 C CA . GLN A 1 323 ? 20.900 -14.120 -17.255 1.00 67.81 323 GLN A CA 1
ATOM 2615 C C . GLN A 1 323 ? 19.664 -13.212 -17.194 1.00 67.81 323 GLN A C 1
ATOM 2617 O O . GLN A 1 323 ? 18.824 -13.335 -16.297 1.00 67.81 323 GLN A O 1
ATOM 2622 N N . LYS A 1 324 ? 19.533 -12.322 -18.186 1.00 79.50 324 LYS A N 1
ATOM 2623 C CA . LYS A 1 324 ? 18.327 -11.511 -18.402 1.00 79.50 324 LYS A CA 1
ATOM 2624 C C . LYS A 1 324 ? 17.275 -12.331 -19.135 1.00 79.50 324 LYS A C 1
ATOM 2626 O O . LYS A 1 324 ? 17.548 -12.848 -20.215 1.00 79.50 324 LYS A O 1
ATOM 2631 N N . ILE A 1 325 ? 16.067 -12.410 -18.581 1.00 81.06 325 ILE A N 1
ATOM 2632 C CA . ILE A 1 325 ? 14.956 -13.168 -19.175 1.00 81.06 325 ILE A CA 1
ATOM 2633 C C . ILE A 1 325 ? 13.945 -12.186 -19.778 1.00 81.06 325 ILE A C 1
ATOM 2635 O O . ILE A 1 325 ? 13.251 -11.514 -19.012 1.00 81.06 325 ILE A O 1
ATOM 2639 N N . PRO A 1 326 ? 13.812 -12.085 -21.115 1.00 83.50 326 PRO A N 1
ATOM 2640 C CA . PRO A 1 326 ? 12.793 -11.245 -21.741 1.00 83.50 326 PRO A CA 1
ATOM 2641 C C . PRO A 1 326 ? 11.380 -11.733 -21.417 1.00 83.50 326 PRO A C 1
ATOM 2643 O O . PRO A 1 326 ? 11.064 -12.909 -21.600 1.00 83.50 326 PRO A O 1
ATOM 2646 N N . LEU A 1 327 ? 10.497 -10.822 -21.007 1.00 86.44 327 LEU A N 1
ATOM 2647 C CA . LEU A 1 327 ? 9.084 -11.090 -20.727 1.00 86.44 327 LEU A CA 1
ATOM 2648 C C . LEU A 1 327 ? 8.270 -11.150 -22.031 1.00 86.44 327 LEU A C 1
ATOM 2650 O O . LEU A 1 327 ? 7.417 -10.307 -22.310 1.00 86.44 327 LEU A O 1
ATOM 2654 N N . THR A 1 328 ? 8.580 -12.160 -22.847 1.00 84.81 328 THR A N 1
ATOM 2655 C CA . THR A 1 328 ? 7.920 -12.467 -24.123 1.00 84.81 328 THR A CA 1
ATOM 2656 C C . THR A 1 328 ? 7.387 -13.898 -24.114 1.00 84.81 328 THR A C 1
ATOM 2658 O O . THR A 1 328 ? 8.093 -14.848 -23.758 1.00 84.81 328 THR A O 1
ATOM 2661 N N . LEU A 1 329 ? 6.111 -14.054 -24.473 1.00 77.00 329 LEU A N 1
ATOM 2662 C CA . LEU A 1 329 ? 5.488 -15.368 -24.618 1.00 77.00 329 LEU A CA 1
ATOM 2663 C C . LEU A 1 329 ? 5.982 -16.071 -25.895 1.00 77.00 329 LEU A C 1
ATOM 2665 O O . LEU A 1 329 ? 6.281 -15.385 -26.871 1.00 77.00 329 LEU A O 1
ATOM 2669 N N . PRO A 1 330 ? 6.046 -17.419 -25.911 1.00 75.00 330 PRO A N 1
ATOM 2670 C CA . PRO A 1 330 ? 5.763 -18.345 -24.802 1.00 75.00 330 PRO A CA 1
ATOM 2671 C C . PRO A 1 330 ? 6.970 -18.593 -23.875 1.00 75.00 330 PRO A C 1
ATOM 2673 O O . PRO A 1 330 ? 6.815 -19.146 -22.786 1.00 75.00 330 PRO A O 1
ATOM 2676 N N . ARG A 1 331 ? 8.172 -18.168 -24.283 1.00 68.62 331 ARG A N 1
ATOM 2677 C CA . ARG A 1 331 ? 9.460 -18.537 -23.673 1.00 68.62 331 ARG A CA 1
ATOM 2678 C C . ARG A 1 331 ? 9.580 -18.155 -22.192 1.00 68.62 331 ARG A C 1
ATOM 2680 O O . ARG A 1 331 ? 10.094 -18.945 -21.401 1.00 68.62 331 ARG A O 1
ATOM 2687 N N . CYS A 1 332 ? 9.059 -16.992 -21.794 1.00 78.38 332 CYS A N 1
ATOM 2688 C CA . CYS A 1 332 ? 9.136 -16.536 -20.403 1.00 78.38 332 CYS A CA 1
ATOM 2689 C C . CYS A 1 332 ? 8.309 -17.386 -19.425 1.00 78.38 332 CYS A C 1
ATOM 2691 O O . CYS A 1 332 ? 8.693 -17.504 -18.266 1.00 78.38 332 CYS A O 1
ATOM 2693 N N . LYS A 1 333 ? 7.213 -18.016 -19.874 1.00 71.31 333 LYS A N 1
ATOM 2694 C CA . LYS A 1 333 ? 6.325 -18.808 -19.007 1.00 71.31 333 LYS A CA 1
ATOM 2695 C C . LYS A 1 333 ? 7.071 -19.972 -18.342 1.00 71.31 333 LYS A C 1
ATOM 2697 O O . LYS A 1 333 ? 6.865 -20.241 -17.168 1.00 71.31 333 LYS A O 1
ATOM 2702 N N . ILE A 1 334 ? 7.967 -20.627 -19.083 1.00 61.97 334 ILE A N 1
ATOM 2703 C CA . ILE A 1 334 ? 8.736 -21.793 -18.613 1.00 61.97 334 ILE A CA 1
ATOM 2704 C C . ILE A 1 334 ? 9.910 -21.361 -17.722 1.00 61.97 334 ILE A C 1
ATOM 2706 O O . ILE A 1 334 ? 10.263 -22.048 -16.765 1.00 61.97 334 ILE A O 1
ATOM 2710 N N . GLN A 1 335 ? 10.531 -20.221 -18.031 1.00 66.25 335 GLN A N 1
ATOM 2711 C CA . GLN A 1 335 ? 11.748 -19.778 -17.350 1.00 66.25 335 GLN A CA 1
ATOM 2712 C C . GLN A 1 335 ? 11.461 -19.022 -16.049 1.00 66.25 335 GLN A C 1
ATOM 2714 O O . GLN A 1 335 ? 12.133 -19.273 -15.052 1.00 66.25 335 GLN A O 1
ATOM 2719 N N . VAL A 1 336 ? 10.457 -18.139 -16.023 1.00 71.56 336 VAL A N 1
ATOM 2720 C CA . VAL A 1 336 ? 10.159 -17.300 -14.849 1.00 71.56 336 VAL A CA 1
ATOM 2721 C C . VAL A 1 336 ? 9.917 -18.166 -13.607 1.00 71.56 336 VAL A C 1
ATOM 2723 O O . VAL A 1 336 ? 10.509 -17.906 -12.568 1.00 71.56 336 VAL A O 1
ATOM 2726 N N . ASP A 1 337 ? 9.179 -19.271 -13.709 1.00 69.50 337 ASP A N 1
ATOM 2727 C CA . ASP A 1 337 ? 8.932 -20.152 -12.557 1.00 69.50 337 ASP A CA 1
ATOM 2728 C C . ASP A 1 337 ? 10.186 -20.891 -12.047 1.00 69.50 337 ASP A C 1
ATOM 2730 O O . ASP A 1 337 ? 10.276 -21.192 -10.853 1.00 69.50 337 ASP A O 1
ATOM 2734 N N . LYS A 1 338 ? 11.164 -21.176 -12.920 1.00 66.00 338 LYS A N 1
ATOM 2735 C CA . LYS A 1 338 ? 12.401 -21.898 -12.569 1.00 66.00 338 LYS A CA 1
ATOM 2736 C C . LYS A 1 338 ? 13.415 -21.006 -11.850 1.00 66.00 338 LYS A C 1
ATOM 2738 O O . LYS A 1 338 ? 14.086 -21.473 -10.938 1.00 66.00 338 LYS A O 1
ATOM 2743 N N . PHE A 1 339 ? 13.513 -19.738 -12.244 1.00 65.19 339 PHE A N 1
ATOM 2744 C CA . PHE A 1 339 ? 14.497 -18.784 -11.707 1.00 65.19 339 PHE A CA 1
ATOM 2745 C C . PHE A 1 339 ? 14.018 -18.025 -10.464 1.00 65.19 339 PHE A C 1
ATOM 2747 O O . PHE A 1 339 ? 14.768 -17.259 -9.869 1.00 65.19 339 PHE A O 1
ATOM 2754 N N . LEU A 1 340 ? 12.760 -18.222 -10.078 1.00 60.72 340 LEU A N 1
ATOM 2755 C CA . LEU A 1 340 ? 12.109 -17.522 -8.980 1.00 60.72 340 LEU A CA 1
ATOM 2756 C C . LEU A 1 340 ? 11.972 -18.377 -7.699 1.00 60.72 340 LEU A C 1
ATOM 2758 O O . LEU A 1 340 ? 11.126 -18.053 -6.856 1.00 60.72 340 LEU A O 1
ATOM 2762 N N . ARG A 1 341 ? 12.739 -19.467 -7.566 1.00 48.81 341 ARG A N 1
ATOM 2763 C CA . ARG A 1 341 ? 12.723 -20.379 -6.408 1.00 48.81 341 ARG A CA 1
ATOM 2764 C C . ARG A 1 341 ? 13.899 -20.168 -5.475 1.00 48.81 341 ARG A C 1
ATOM 2766 O O . ARG A 1 341 ? 15.020 -20.000 -5.996 1.00 48.81 341 ARG A O 1
#

Foldseek 3Di:
DPPVVVVLVVLQPDPDDPDDDLLPSADAPLVVFAEPPPQLVVLLVVLVVLVVVLVPDDPVPVVVNVVSVVVNVVSQVVNLVCCVVVVQADDDLSVLLSPDRCSQLPGGYPVVNVLLVVLLVVLCPPQDLPQDDPAAAEEEEAEFAQLCSVVLVVLVVVLVPPPDRERELDLVVSLVSPVQLVVLCVVCVVPALSSNVCSCSNCVSVSVSSSSSSVVVCLNSSHHYYYYDNLLDLVVVLVVLVVCVVSRYAYEYEYRDEDLVLSVVSQVVCCVVPVNHDDSVRRVSRNVSSVVSVVVQVPPPPRHPFYWYWYRHDQIWTDAPPDTHGSDPPRSSVVVVVRGD

Sequence (341 aa):
MKIKYFILILFISTDSWGKLTKWNQYPSSQIQYLTQSKLFGIKYQALEKIQKEKWSLDKRDKAKALKLDKRIKQYKISLNNIVASQRLNIGKYKAIKDKLDHSYHGIYTKGRQKFHDKIIGDYMKGIKLTGSRKKPRVIFTAGPMGVGKGYALEKLNACTYPQGNFVTVDPDRIKNYLPEFKEQINLRKNLSAEIKAGAAGYVHKESGYLAEIIQEIAFKSKLDIIVDGSLKDLGWTRMLMKKFKSKGYKIEIIYVNAKSQIILKRVKERARKTGRDIPRDTVLVNISEVSNTVKILTKERGLVDKFIEINNENIPTVDSTSQKIPLTLPRCKIQVDKFLR

Secondary structure (DSSP, 8-state):
--HHHHHHHHTTS----TT--TTSSS--HHHHTB-S-HHHHHHHHHHHHHHHHHHTS-TT-HHHHHHHHHHHHHHHHHHHHHHHHTT---STTHHHHTTS-HHHH--B-HHHHHHHHHHHHHHTTT----S--SS-EEEEEE--TTS-HHHHHHHHHHTT-S-S-EEEE-HHHHHTT-HHHHHHHHHTTTS-HHHHTHHHHHTHHHHHHHHHHHHHHHHHTT-EEEEES----HHHHHHHHHHHHHTT-EEEEEEEE--HHHHHHHHHHHHHHHS----HHHHHHHHHHHHHHHHHHHHSTTT-SEEEEEE-SSS-EEEETTEEEE--TTHHHHHHHHHT-

Solvent-accessible surface area (backbone atoms only — not comparable to full-atom values): 19006 Å² total; per-residue (Å²): 131,68,70,78,53,56,56,58,53,55,71,72,71,62,96,80,69,80,90,68,58,94,78,73,81,51,81,37,53,56,73,84,34,46,42,87,48,64,70,54,49,56,53,50,54,54,43,53,52,51,52,53,54,55,71,74,48,62,87,83,47,54,68,61,50,52,55,49,50,56,49,50,52,51,46,44,52,52,48,53,50,49,39,61,77,68,54,56,60,59,65,94,57,23,84,56,59,74,71,52,64,47,81,79,64,51,48,54,26,71,69,56,39,51,50,48,50,48,49,52,52,63,71,48,57,90,60,74,84,54,87,74,51,94,63,22,41,33,36,36,36,26,27,35,83,50,35,48,49,70,62,46,50,50,35,37,38,73,36,50,42,82,75,76,73,61,49,74,42,34,39,76,67,48,35,75,76,36,65,67,37,57,49,41,49,60,75,30,69,87,48,56,46,78,65,46,59,50,35,64,53,26,46,39,65,59,20,45,52,51,32,53,50,53,49,52,53,33,60,77,40,38,43,29,34,31,43,63,52,39,46,50,51,50,70,62,48,51,52,50,51,51,56,41,47,77,70,52,33,45,31,31,38,41,35,32,40,53,56,68,70,60,24,52,51,43,36,52,54,43,16,75,73,69,40,55,72,73,61,68,66,61,50,53,50,40,42,51,37,17,53,53,27,48,58,51,48,67,66,38,85,88,61,48,77,42,80,44,42,29,44,37,77,66,78,35,21,39,61,47,104,85,53,74,45,54,53,44,87,72,67,23,43,68,47,55,68,67,78,71,113

Radius of gyration: 22.0 Å; Cα contacts (8 Å, |Δi|>4): 446; chains: 1; bounding box: 49×58×49 Å